Protein AF-0000000076856790 (afdb_homodimer)

InterPro domains:
  IPR006615 Peptidase C19, ubiquitin-specific peptidase, DUSP domain [PF06337] (41-127)
  IPR006615 Peptidase C19, ubiquitin-specific peptidase, DUSP domain [PS51283] (18-139)
  IPR006615 Peptidase C19, ubiquitin-specific peptidase, DUSP domain [SM00695] (37-137)
  IPR035927 DUSP-like superfamily [G3DSA:3.30.2230.10] (13-137)
  IPR035927 DUSP-like superfamily [SSF143791] (15-127)

Organism: Aegilops tauschii subsp. strangulata (NCBI:txid200361)

Foldseek 3Di:
DPPPPPPPPPPPPPPPQQQLQSLVVVQVVQQVVCVVDPDAFWKKFKAFLVQVVLSCQQSCNPVDDPDDDPPPPPRRDHGAAGECCVQFVCVPDDPDSDGDRDDPDDDPHGIHIGTPVSVVVSCVNHNHPDPDTDMDTDHD/DPPPPPVPPPPPPPPPQCQLQNLVVQQVVQQVVCVVDPDAFWKKFKAFLVQVVLSCQQSCNPVDDPDDDPPPPPRRDHGAAGECCVQQVCVPPDPDSDRDRDDPDDDPHGIHIGTPVSVVVSCVNHNHPDPDTDMDTDHD

Nearest PDB structures (foldseek):
  3pv1-assembly1_A  TM=7.907E-01  e=1.919E-08  Homo sapiens
  3lmn-assembly1_B  TM=7.757E-01  e=3.504E-08  Homo sapiens
  1w6v-assembly1_A  TM=7.545E-01  e=4.283E-08  Homo sapiens
  3jyu-assembly1_B  TM=6.362E-01  e=2.681E-08  Mus musculus
  5jjw-assembly1_B  TM=6.563E-01  e=6.399E-08  Homo sapiens

pLDDT: mean 77.68, std 22.44, range [30.62, 98.12]

Structure (mmCIF, N/CA/C/O backbone):
data_AF-0000000076856790-model_v1
#
loop_
_entity.id
_entity.type
_entity.pdbx_description
1 polymer 'DUSP domain-containing protein'
#
loop_
_atom_site.group_PDB
_atom_site.id
_atom_site.type_symbol
_atom_site.label_atom_id
_atom_site.label_alt_id
_atom_site.label_comp_id
_atom_site.label_asym_id
_atom_site.label_entity_id
_atom_site.label_seq_id
_atom_site.pdbx_PDB_ins_code
_atom_site.Cartn_x
_atom_site.Cartn_y
_atom_site.Cartn_z
_atom_site.occupancy
_atom_site.B_iso_or_equiv
_atom_site.auth_seq_id
_atom_site.auth_comp_id
_atom_site.auth_asym_id
_atom_site.auth_atom_id
_atom_site.pdbx_PDB_model_num
ATOM 1 N N . MET A 1 1 ? 7.953 -18.797 -62.562 1 30.94 1 MET A N 1
ATOM 2 C CA . MET A 1 1 ? 8.68 -19.078 -61.312 1 30.94 1 MET A CA 1
ATOM 3 C C . MET A 1 1 ? 8.117 -18.25 -60.156 1 30.94 1 MET A C 1
ATOM 5 O O . MET A 1 1 ? 8.398 -17.047 -60.062 1 30.94 1 MET A O 1
ATOM 9 N N . THR A 1 2 ? 6.953 -18.453 -59.781 1 37.06 2 THR A N 1
ATOM 10 C CA . THR A 1 2 ? 6.078 -17.75 -58.844 1 37.06 2 THR A CA 1
ATOM 11 C C . THR A 1 2 ? 6.688 -17.75 -57.438 1 37.06 2 THR A C 1
ATOM 13 O O . THR A 1 2 ? 7.109 -18.797 -56.938 1 37.06 2 THR A O 1
ATOM 16 N N . ILE A 1 3 ? 7.398 -16.672 -57.094 1 38.59 3 ILE A N 1
ATOM 17 C CA . ILE A 1 3 ? 8.094 -16.406 -55.844 1 38.59 3 ILE A CA 1
ATOM 18 C C . ILE A 1 3 ? 7.152 -16.656 -54.656 1 38.59 3 ILE A C 1
ATOM 20 O O . ILE A 1 3 ? 6.113 -15.992 -54.562 1 38.59 3 ILE A O 1
ATOM 24 N N . PRO A 1 4 ? 6.895 -17.828 -54.188 1 38.28 4 PRO A N 1
ATOM 25 C CA . PRO A 1 4 ? 5.973 -17.938 -53.062 1 38.28 4 PRO A CA 1
ATOM 26 C C . PRO A 1 4 ? 6.363 -17.047 -51.875 1 38.28 4 PRO A C 1
ATOM 28 O O . PRO A 1 4 ? 7.523 -17.047 -51.469 1 38.28 4 PRO A O 1
ATOM 31 N N . SER A 1 5 ? 6.18 -15.836 -51.969 1 37.91 5 SER A N 1
ATOM 32 C CA . SER A 1 5 ? 6.598 -14.992 -50.875 1 37.91 5 SER A CA 1
ATOM 33 C C . SER A 1 5 ? 6.156 -15.578 -49.531 1 37.91 5 SER A C 1
ATOM 35 O O . SER A 1 5 ? 4.961 -15.781 -49.312 1 37.91 5 SER A O 1
ATOM 37 N N . ALA A 1 6 ? 6.875 -16.531 -49 1 39.72 6 ALA A N 1
ATOM 38 C CA . ALA A 1 6 ? 6.789 -17.078 -47.656 1 39.72 6 ALA A CA 1
ATOM 39 C C . ALA A 1 6 ? 6.594 -15.984 -46.594 1 39.72 6 ALA A C 1
ATOM 41 O O . ALA A 1 6 ? 7.535 -15.25 -46.281 1 39.72 6 ALA A O 1
ATOM 42 N N . GLU A 1 7 ? 5.691 -15.078 -46.812 1 38.59 7 GLU A N 1
ATOM 43 C CA . GLU A 1 7 ? 5.336 -14.195 -45.719 1 38.59 7 GLU A CA 1
ATOM 44 C C . GLU A 1 7 ? 5.457 -14.922 -44.375 1 38.59 7 GLU A C 1
ATOM 46 O O . GLU A 1 7 ? 4.797 -15.938 -44.156 1 38.59 7 GLU A O 1
ATOM 51 N N . GLY A 1 8 ? 6.648 -15.156 -43.906 1 36.59 8 GLY A N 1
ATOM 52 C CA . GLY A 1 8 ? 7.078 -15.609 -42.594 1 36.59 8 GLY A CA 1
ATOM 53 C C . GLY A 1 8 ? 6.148 -15.172 -41.469 1 36.59 8 GLY A C 1
ATOM 54 O O . GLY A 1 8 ? 5.969 -13.969 -41.25 1 36.59 8 GLY A O 1
ATOM 55 N N . PHE A 1 9 ? 5.016 -15.75 -41.344 1 35.97 9 PHE A N 1
ATOM 56 C CA . PHE A 1 9 ? 4.152 -15.641 -40.188 1 35.97 9 PHE A CA 1
ATOM 57 C C . PHE A 1 9 ? 4.973 -15.352 -38.906 1 35.97 9 PHE A C 1
ATOM 59 O O . PHE A 1 9 ? 5.754 -16.203 -38.469 1 35.97 9 PHE A O 1
ATOM 66 N N . LEU A 1 10 ? 5.688 -14.25 -38.844 1 39.53 10 LEU A N 1
ATOM 67 C CA . LEU A 1 10 ? 6.215 -13.859 -37.531 1 39.53 10 LEU A CA 1
ATOM 68 C C . LEU A 1 10 ? 5.41 -14.5 -36.406 1 39.53 10 LEU A C 1
ATOM 70 O O . LEU A 1 10 ? 4.18 -14.406 -36.406 1 39.53 10 LEU A O 1
ATOM 74 N N . PRO A 1 11 ? 5.832 -15.57 -35.938 1 37.41 11 PRO A N 1
ATOM 75 C CA . PRO A 1 11 ? 5.109 -16.109 -34.781 1 37.41 11 PRO A CA 1
ATOM 76 C C . PRO A 1 11 ? 4.559 -15.016 -33.875 1 37.41 11 PRO A C 1
ATOM 78 O O . PRO A 1 11 ? 5.227 -14 -33.656 1 37.41 11 PRO A O 1
ATOM 81 N N . ALA A 1 12 ? 3.424 -14.508 -34.094 1 35.91 12 ALA A N 1
ATOM 82 C CA . ALA A 1 12 ? 2.812 -13.734 -33 1 35.91 12 ALA A CA 1
ATOM 83 C C . ALA A 1 12 ? 3.48 -14.047 -31.672 1 35.91 12 ALA A C 1
ATOM 85 O O . ALA A 1 12 ? 3.582 -15.203 -31.281 1 35.91 12 ALA A O 1
ATOM 86 N N . ALA A 1 13 ? 4.59 -13.586 -31.359 1 39.69 13 ALA A N 1
ATOM 87 C CA . ALA A 1 13 ? 5.137 -13.57 -30 1 39.69 13 ALA A CA 1
ATOM 88 C C . ALA A 1 13 ? 4.031 -13.734 -28.953 1 39.69 13 ALA A C 1
ATOM 90 O O . ALA A 1 13 ? 3.289 -12.789 -28.688 1 39.69 13 ALA A O 1
ATOM 91 N N . SER A 1 14 ? 3.061 -14.594 -29.078 1 39.78 14 SER A N 1
ATOM 92 C CA . SER A 1 14 ? 1.932 -15.078 -28.297 1 39.78 14 SER A CA 1
ATOM 93 C C . SER A 1 14 ? 2.121 -14.773 -26.812 1 39.78 14 SER A C 1
ATOM 95 O O . SER A 1 14 ? 3.193 -15.016 -26.25 1 39.78 14 SER A O 1
ATOM 97 N N . CYS A 1 15 ? 1.729 -13.633 -26.266 1 45.12 15 CYS A N 1
ATOM 98 C CA . CYS A 1 15 ? 1.52 -13.57 -24.828 1 45.12 15 CYS A CA 1
ATOM 99 C C . CYS A 1 15 ? 1.272 -14.961 -24.25 1 45.12 15 CYS A C 1
ATOM 101 O O . CYS A 1 15 ? 0.124 -15.352 -24.031 1 45.12 15 CYS A O 1
ATOM 103 N N . LEU A 1 16 ? 1.58 -16.125 -24.906 1 48.28 16 LEU A N 1
ATOM 104 C CA . LEU A 1 16 ? 1.407 -17.484 -24.438 1 48.28 16 LEU A CA 1
ATOM 105 C C . LEU A 1 16 ? 1.285 -17.531 -22.906 1 48.28 16 LEU A C 1
ATOM 107 O O . LEU A 1 16 ? 1.868 -16.688 -22.219 1 48.28 16 LEU A O 1
ATOM 111 N N . PRO A 1 17 ? 0.123 -18.047 -22.422 1 56.03 17 PRO A N 1
ATOM 112 C CA . PRO A 1 17 ? 0.012 -18.312 -20.984 1 56.03 17 PRO A CA 1
ATOM 113 C C . PRO A 1 17 ? 1.334 -18.766 -20.359 1 56.03 17 PRO A C 1
ATOM 115 O O . PRO A 1 17 ? 2.066 -19.547 -20.969 1 56.03 17 PRO A O 1
ATOM 118 N N . CYS A 1 18 ? 2.125 -17.828 -19.781 1 76.88 18 CYS A N 1
ATOM 119 C CA . CYS A 1 18 ? 3.264 -18.234 -18.984 1 76.88 18 CYS A CA 1
ATOM 120 C C . CYS A 1 18 ? 3.004 -19.594 -18.328 1 76.88 18 CYS A C 1
ATOM 122 O O . CYS A 1 18 ? 1.946 -19.812 -17.734 1 76.88 18 CYS A O 1
ATOM 124 N N . THR A 1 19 ? 3.74 -20.672 -18.938 1 88.31 19 THR A N 1
ATOM 125 C CA . THR A 1 19 ? 3.635 -21.969 -18.281 1 88.31 19 THR A CA 1
ATOM 126 C C . THR A 1 19 ? 3.879 -21.844 -16.781 1 88.31 19 THR A C 1
ATOM 128 O O . THR A 1 19 ? 4.367 -20.812 -16.312 1 88.31 19 THR A O 1
ATOM 131 N N . ALA A 1 20 ? 3.369 -22.766 -16.125 1 92.19 20 ALA A N 1
ATOM 132 C CA . ALA A 1 20 ? 3.584 -22.812 -14.688 1 92.19 20 ALA A CA 1
ATOM 133 C C . ALA A 1 20 ? 5.062 -22.641 -14.352 1 92.19 20 ALA A C 1
ATOM 135 O O . ALA A 1 20 ? 5.41 -21.922 -13.406 1 92.19 20 ALA A O 1
ATOM 136 N N . GLU A 1 21 ? 5.883 -23.312 -15.125 1 91.94 21 GLU A N 1
ATOM 137 C CA . GLU A 1 21 ? 7.32 -23.234 -14.898 1 91.94 21 GLU A CA 1
ATOM 138 C C . GLU A 1 21 ? 7.848 -21.828 -15.141 1 91.94 21 GLU A C 1
ATOM 140 O O . GLU A 1 21 ? 8.703 -21.344 -14.406 1 91.94 21 GLU A O 1
ATOM 145 N N . GLU A 1 22 ? 7.348 -21.219 -16.156 1 93.94 22 GLU A N 1
ATOM 146 C CA . GLU A 1 22 ? 7.754 -19.844 -16.484 1 93.94 22 GLU A CA 1
ATOM 147 C C . GLU A 1 22 ? 7.277 -18.875 -15.406 1 93.94 22 GLU A C 1
ATOM 149 O O . GLU A 1 22 ? 8 -17.938 -15.055 1 93.94 22 GLU A O 1
ATOM 154 N N . GLU A 1 23 ? 6.027 -19.016 -14.969 1 96.06 23 GLU A N 1
ATOM 155 C CA . GLU A 1 23 ? 5.52 -18.188 -13.883 1 96.06 23 GLU A CA 1
ATOM 156 C C . GLU A 1 23 ? 6.387 -18.312 -12.633 1 96.06 23 GLU A C 1
ATOM 158 O O . GLU A 1 23 ? 6.754 -17.312 -12.023 1 96.06 23 GLU A O 1
ATOM 163 N N . ARG A 1 24 ? 6.684 -19.516 -12.32 1 95.94 24 ARG A N 1
ATOM 164 C CA . ARG A 1 24 ? 7.512 -19.781 -11.148 1 95.94 24 ARG A CA 1
ATOM 165 C C . ARG A 1 24 ? 8.867 -19.094 -11.273 1 95.94 24 ARG A C 1
ATOM 167 O O . ARG A 1 24 ? 9.328 -18.438 -10.336 1 95.94 24 ARG A O 1
ATOM 174 N N . ALA A 1 25 ? 9.516 -19.266 -12.383 1 96.62 25 ALA A N 1
ATOM 175 C CA . ALA A 1 25 ? 10.836 -18.688 -12.602 1 96.62 25 ALA A CA 1
ATOM 176 C C . ALA A 1 25 ? 10.797 -17.172 -12.523 1 96.62 25 ALA A C 1
ATOM 178 O O . ALA A 1 25 ? 11.695 -16.547 -11.953 1 96.62 25 ALA A O 1
ATOM 179 N N . ALA A 1 26 ? 9.75 -16.562 -13.133 1 97.06 26 ALA A N 1
ATOM 180 C CA . ALA A 1 26 ? 9.609 -15.117 -13.117 1 97.06 26 ALA A CA 1
ATOM 181 C C . ALA A 1 26 ? 9.422 -14.594 -11.703 1 97.06 26 ALA A C 1
ATOM 183 O O . ALA A 1 26 ? 10.078 -13.625 -11.297 1 97.06 26 ALA A O 1
ATOM 184 N N . VAL A 1 27 ? 8.547 -15.234 -10.922 1 97.75 27 VAL A N 1
ATOM 185 C CA . VAL A 1 27 ? 8.266 -14.805 -9.555 1 97.75 27 VAL A CA 1
ATOM 186 C C . VAL A 1 27 ? 9.523 -14.945 -8.703 1 97.75 27 VAL A C 1
ATOM 188 O O . VAL A 1 27 ? 9.859 -14.047 -7.922 1 97.75 27 VAL A O 1
ATOM 191 N N . ASP A 1 28 ? 10.258 -16.031 -8.891 1 97.56 28 ASP A N 1
ATOM 192 C CA . ASP A 1 28 ? 11.484 -16.266 -8.141 1 97.56 28 ASP A CA 1
ATOM 193 C C . ASP A 1 28 ? 12.531 -15.195 -8.453 1 97.56 28 ASP A C 1
ATOM 195 O O . ASP A 1 28 ? 13.148 -14.641 -7.543 1 97.56 28 ASP A O 1
ATOM 199 N N . ALA A 1 29 ? 12.734 -14.945 -9.68 1 98.06 29 ALA A N 1
ATOM 200 C CA . ALA A 1 29 ? 13.734 -13.977 -10.117 1 98.06 29 ALA A CA 1
ATOM 201 C C . ALA A 1 29 ? 13.406 -12.578 -9.609 1 98.06 29 ALA A C 1
ATOM 203 O O . ALA A 1 29 ? 14.273 -11.883 -9.086 1 98.06 29 ALA A O 1
ATOM 204 N N . LEU A 1 30 ? 12.172 -12.203 -9.75 1 98.12 30 LEU A N 1
ATOM 205 C CA . LEU A 1 30 ? 11.75 -10.867 -9.336 1 98.12 30 LEU A CA 1
ATOM 206 C C . LEU A 1 30 ? 11.82 -10.719 -7.816 1 98.12 30 LEU A C 1
ATOM 208 O O . LEU A 1 30 ? 12.156 -9.648 -7.309 1 98.12 30 LEU A O 1
ATOM 212 N N . THR A 1 31 ? 11.484 -11.773 -7.109 1 98 31 THR A N 1
ATOM 213 C CA . THR A 1 31 ? 11.594 -11.75 -5.656 1 98 31 THR A CA 1
ATOM 214 C C . THR A 1 31 ? 13.047 -11.586 -5.223 1 98 31 THR A C 1
ATOM 216 O O . THR A 1 31 ? 13.352 -10.766 -4.352 1 98 31 THR A O 1
ATOM 219 N N . ARG A 1 32 ? 13.922 -12.297 -5.875 1 98.06 32 ARG A N 1
ATOM 220 C CA . ARG A 1 32 ? 15.344 -12.211 -5.559 1 98.06 32 ARG A CA 1
ATOM 221 C C . ARG A 1 32 ? 15.891 -10.82 -5.852 1 98.06 32 ARG A C 1
ATOM 223 O O . ARG A 1 32 ? 16.656 -10.273 -5.059 1 98.06 32 ARG A O 1
ATOM 230 N N . GLU A 1 33 ? 15.531 -10.312 -6.934 1 97.94 33 GLU A N 1
ATOM 231 C CA . GLU A 1 33 ? 15.992 -8.984 -7.316 1 97.94 33 GLU A CA 1
ATOM 232 C C . GLU A 1 33 ? 15.516 -7.93 -6.32 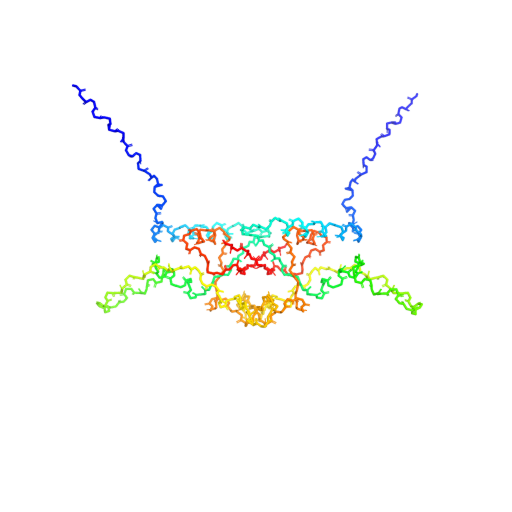1 97.94 33 GLU A C 1
ATOM 234 O O . GLU A 1 33 ? 16.281 -7.047 -5.926 1 97.94 33 GLU A O 1
ATOM 239 N N . ALA A 1 34 ? 14.266 -8 -5.984 1 96.75 34 ALA A N 1
ATOM 240 C CA . ALA A 1 34 ? 13.703 -7.043 -5.035 1 96.75 34 ALA A CA 1
ATOM 241 C C . ALA A 1 34 ? 14.391 -7.137 -3.682 1 96.75 34 ALA A C 1
ATOM 243 O O . ALA A 1 34 ? 14.68 -6.117 -3.049 1 96.75 34 ALA A O 1
ATOM 244 N N . ASP A 1 35 ? 14.688 -8.305 -3.227 1 95.62 35 ASP A N 1
ATOM 245 C CA . ASP A 1 35 ? 15.32 -8.516 -1.927 1 95.62 35 ASP A CA 1
ATOM 246 C C . ASP A 1 35 ? 16.781 -8.062 -1.939 1 95.62 35 ASP A C 1
ATOM 248 O O . ASP A 1 35 ? 17.312 -7.656 -0.906 1 95.62 35 ASP A O 1
ATOM 252 N N . ALA A 1 36 ? 17.328 -8.086 -3.084 1 96.62 36 ALA A N 1
ATOM 253 C CA . ALA A 1 36 ? 18.719 -7.703 -3.219 1 96.62 36 ALA A CA 1
ATOM 254 C C . ALA A 1 36 ? 18.875 -6.188 -3.324 1 96.62 36 ALA A C 1
ATOM 256 O O . ALA A 1 36 ? 19.953 -5.645 -3.094 1 96.62 36 ALA A O 1
ATOM 257 N N . ASN A 1 37 ? 17.828 -5.559 -3.682 1 95.69 37 ASN A N 1
ATOM 258 C CA . ASN A 1 37 ? 17.891 -4.121 -3.939 1 95.69 37 ASN A CA 1
ATOM 259 C C . ASN A 1 37 ? 16.828 -3.365 -3.143 1 95.69 37 ASN A C 1
ATOM 261 O O . ASN A 1 37 ? 16.078 -2.564 -3.705 1 95.69 37 ASN A O 1
ATOM 265 N N . VAL A 1 38 ? 16.844 -3.59 -1.89 1 92.81 38 VAL A N 1
ATOM 266 C CA . VAL A 1 38 ? 15.852 -2.939 -1.048 1 92.81 38 VAL A CA 1
ATOM 267 C C . VAL A 1 38 ? 16.141 -1.442 -0.968 1 92.81 38 VAL A C 1
ATOM 269 O O . VAL A 1 38 ? 17.281 -1.035 -0.742 1 92.81 38 VAL A O 1
ATOM 272 N N . LYS A 1 39 ? 15.109 -0.618 -1.229 1 92.06 39 LYS A N 1
ATOM 273 C CA . LYS A 1 39 ? 15.273 0.832 -1.17 1 92.06 39 LYS A CA 1
ATOM 274 C C . LYS A 1 39 ? 14.094 1.486 -0.448 1 92.06 39 LYS A C 1
ATOM 276 O O . LYS A 1 39 ? 13.055 0.857 -0.249 1 92.06 39 LYS A O 1
ATOM 281 N N . ASP A 1 40 ? 14.281 2.77 -0.147 1 90 40 ASP A N 1
ATOM 282 C CA . ASP A 1 40 ? 13.242 3.594 0.458 1 90 40 ASP A CA 1
ATOM 283 C C . ASP A 1 40 ? 12.039 3.729 -0.473 1 90 40 ASP A C 1
ATOM 285 O O . ASP A 1 40 ? 12.195 3.973 -1.671 1 90 40 ASP A O 1
ATOM 289 N N . GLY A 1 41 ? 10.852 3.42 0.095 1 91.81 41 GLY A N 1
ATOM 290 C CA . GLY A 1 41 ? 9.641 3.584 -0.698 1 91.81 41 GLY A CA 1
ATOM 291 C C . GLY A 1 41 ? 9.188 2.301 -1.366 1 91.81 41 GLY A C 1
ATOM 292 O O . GLY A 1 41 ? 8.109 2.254 -1.963 1 91.81 41 GLY A O 1
ATOM 293 N N . ASP A 1 42 ? 9.992 1.258 -1.192 1 95.44 42 ASP A N 1
ATOM 294 C CA . ASP A 1 42 ? 9.625 -0.013 -1.809 1 95.44 42 ASP A CA 1
ATOM 295 C C . ASP A 1 42 ? 8.258 -0.485 -1.316 1 95.44 42 ASP A C 1
ATOM 297 O O . ASP A 1 42 ? 7.926 -0.323 -0.14 1 95.44 42 ASP A O 1
ATOM 301 N N . LEU A 1 43 ? 7.566 -1.139 -2.238 1 95.94 43 LEU A N 1
ATOM 302 C CA . LEU A 1 43 ? 6.234 -1.639 -1.917 1 95.94 43 LEU A CA 1
ATOM 303 C C . LEU A 1 43 ? 6.23 -3.162 -1.834 1 95.94 43 LEU A C 1
ATOM 305 O O . LEU A 1 43 ? 6.93 -3.83 -2.598 1 95.94 43 LEU A O 1
ATOM 309 N N . ARG A 1 44 ? 5.508 -3.668 -0.89 1 96 44 ARG A N 1
ATOM 310 C CA . ARG A 1 44 ? 5.145 -5.078 -0.796 1 96 44 ARG A CA 1
ATOM 311 C C . ARG A 1 44 ? 3.631 -5.25 -0.732 1 96 44 ARG A C 1
ATOM 313 O O . ARG A 1 44 ? 2.957 -4.586 0.058 1 96 44 ARG A O 1
ATOM 320 N N . TYR A 1 45 ? 3.119 -6.082 -1.559 1 95.81 45 TYR A N 1
ATOM 321 C CA . TYR A 1 45 ? 1.677 -6.277 -1.645 1 95.81 45 TYR A CA 1
ATOM 322 C C . TYR A 1 45 ? 1.246 -7.508 -0.854 1 95.81 45 TYR A C 1
ATOM 324 O O . TYR A 1 45 ? 1.931 -8.531 -0.868 1 95.81 45 TYR A O 1
ATOM 332 N N . LEU A 1 46 ? 0.08 -7.367 -0.217 1 92.88 46 LEU A N 1
ATOM 333 C CA . LEU A 1 46 ? -0.517 -8.508 0.471 1 92.88 46 LEU A CA 1
ATOM 334 C C . LEU A 1 46 ? -1.33 -9.359 -0.495 1 92.88 46 LEU A C 1
ATOM 336 O O . LEU A 1 46 ? -2.139 -8.836 -1.264 1 92.88 46 LEU A O 1
ATOM 340 N N . ILE A 1 47 ? -1.093 -10.641 -0.423 1 95.94 47 ILE A N 1
ATOM 341 C CA . ILE A 1 47 ? -1.899 -11.625 -1.134 1 95.94 47 ILE A CA 1
ATOM 342 C C . ILE A 1 47 ? -2.486 -12.633 -0.14 1 95.94 47 ILE A C 1
ATOM 344 O O . ILE A 1 47 ? -1.796 -13.078 0.778 1 95.94 47 ILE A O 1
ATOM 348 N N . SER A 1 48 ? -3.744 -12.898 -0.321 1 94.94 48 SER A N 1
ATOM 349 C CA . SER A 1 48 ? -4.336 -13.922 0.538 1 94.94 48 SER A CA 1
ATOM 350 C C . SER A 1 48 ? -3.482 -15.188 0.559 1 94.94 48 SER A C 1
ATOM 352 O O . SER A 1 48 ? -3.037 -15.656 -0.49 1 94.94 48 SER A O 1
ATOM 354 N N . GLN A 1 49 ? -3.354 -15.727 1.704 1 94.69 49 GLN A N 1
ATOM 355 C CA . GLN A 1 49 ? -2.512 -16.906 1.841 1 94.69 49 GLN A CA 1
ATOM 356 C C . GLN A 1 49 ? -3.104 -18.094 1.082 1 94.69 49 GLN A C 1
ATOM 358 O O . GLN A 1 49 ? -2.367 -18.906 0.512 1 94.69 49 GLN A O 1
ATOM 363 N N . SER A 1 50 ? -4.332 -18.219 1.09 1 95.38 50 SER A N 1
ATOM 364 C CA . SER A 1 50 ? -4.992 -19.328 0.397 1 95.38 50 SER A CA 1
ATOM 365 C C . SER A 1 50 ? -4.703 -19.297 -1.1 1 95.38 50 SER A C 1
ATOM 367 O O . SER A 1 50 ? -4.352 -20.312 -1.693 1 95.38 50 SER A O 1
ATOM 369 N N . TRP A 1 51 ? -4.832 -18.141 -1.683 1 96.69 51 TRP A N 1
ATOM 370 C CA . TRP A 1 51 ? -4.543 -18 -3.107 1 96.69 51 TRP A CA 1
ATOM 371 C C . TRP A 1 51 ? -3.08 -18.328 -3.398 1 96.69 51 TRP A C 1
ATOM 373 O O . TRP A 1 51 ? -2.768 -19 -4.379 1 96.69 51 TRP A O 1
ATOM 383 N N . TRP A 1 52 ? -2.279 -17.797 -2.604 1 96.94 52 TRP A N 1
ATOM 384 C CA . TRP A 1 52 ? -0.841 -17.984 -2.779 1 96.94 52 TRP A CA 1
ATOM 385 C C . TRP A 1 52 ? -0.471 -19.469 -2.727 1 96.94 52 TRP A C 1
ATOM 387 O O . TRP A 1 52 ? 0.281 -19.953 -3.574 1 96.94 52 TRP A O 1
ATOM 397 N N . THR A 1 53 ? -1.008 -20.141 -1.773 1 96 53 THR A N 1
ATOM 398 C CA . THR A 1 53 ? -0.745 -21.562 -1.61 1 96 53 THR A CA 1
ATOM 399 C C . THR A 1 53 ? -1.228 -22.344 -2.828 1 96 53 THR A C 1
ATOM 401 O O . THR A 1 53 ? -0.542 -23.266 -3.299 1 96 53 THR A O 1
ATOM 404 N N . ASN A 1 54 ? -2.344 -22.016 -3.291 1 95.56 54 ASN A N 1
ATOM 405 C CA . ASN A 1 54 ? -2.857 -22.641 -4.504 1 95.56 54 ASN A CA 1
ATOM 406 C C . ASN A 1 54 ? -1.93 -22.406 -5.695 1 95.56 54 ASN A C 1
ATOM 408 O O . ASN A 1 54 ? -1.672 -23.312 -6.477 1 95.56 54 ASN A O 1
ATOM 412 N N . TRP A 1 55 ? -1.466 -21.219 -5.844 1 96.25 55 TRP A N 1
ATOM 413 C CA . TRP A 1 55 ? -0.545 -20.891 -6.93 1 96.25 55 TRP A CA 1
ATOM 414 C C . TRP A 1 55 ? 0.754 -21.688 -6.797 1 96.25 55 TRP A C 1
ATOM 416 O O . TRP A 1 55 ? 1.269 -22.219 -7.781 1 96.25 55 TRP A O 1
ATOM 426 N N . GLN A 1 56 ? 1.269 -21.734 -5.57 1 95.94 56 GLN A N 1
ATOM 427 C CA . GLN A 1 56 ? 2.492 -22.484 -5.316 1 95.94 56 GLN A CA 1
ATOM 428 C C . GLN A 1 56 ? 2.328 -23.938 -5.719 1 95.94 56 GLN A C 1
ATOM 430 O O . GLN A 1 56 ? 3.248 -24.547 -6.277 1 95.94 56 GLN A O 1
ATOM 435 N N . SER A 1 57 ? 1.162 -24.516 -5.391 1 93.94 57 SER A N 1
ATOM 436 C CA . SER A 1 57 ? 0.878 -25.891 -5.793 1 93.94 57 SER A CA 1
ATOM 437 C C . SER A 1 57 ? 0.836 -26.016 -7.312 1 93.94 57 SER A C 1
ATOM 439 O O . SER A 1 57 ? 1.4 -26.953 -7.875 1 93.94 57 SER A O 1
ATOM 441 N N . TYR A 1 58 ? 0.182 -25.094 -7.902 1 94.06 58 TYR A N 1
ATOM 442 C CA . TYR A 1 58 ? 0.038 -25.094 -9.352 1 94.06 58 TYR A CA 1
ATOM 443 C C . TYR A 1 58 ? 1.4 -25.062 -10.039 1 94.06 58 TYR A C 1
ATOM 445 O O . TYR A 1 58 ? 1.642 -25.797 -10.992 1 94.06 58 TYR A O 1
ATOM 453 N N . VAL A 1 59 ? 2.305 -24.266 -9.5 1 94.38 59 VAL A N 1
ATOM 454 C CA . VAL A 1 59 ? 3.584 -24.094 -10.172 1 94.38 59 VAL A CA 1
ATOM 455 C C . VAL A 1 59 ? 4.59 -25.109 -9.648 1 94.38 59 VAL A C 1
ATOM 457 O O . VAL A 1 59 ? 5.781 -25.047 -9.969 1 94.38 59 VAL A O 1
ATOM 460 N N . GLY A 1 60 ? 4.258 -25.938 -8.68 1 90.12 60 GLY A N 1
ATOM 461 C CA . GLY A 1 60 ? 5.055 -27.094 -8.297 1 90.12 60 GLY A CA 1
ATOM 462 C C . GLY A 1 60 ? 5.969 -26.828 -7.117 1 90.12 60 GLY A C 1
ATOM 463 O O . GLY A 1 60 ? 6.977 -27.5 -6.938 1 90.12 60 GLY A O 1
ATOM 464 N N . LEU A 1 61 ? 5.75 -25.797 -6.402 1 90.31 61 LEU A N 1
ATOM 465 C CA . LEU A 1 61 ? 6.598 -25.453 -5.266 1 90.31 61 LEU A CA 1
ATOM 466 C C . LEU A 1 61 ? 6.195 -26.25 -4.031 1 90.31 61 LEU A C 1
ATOM 468 O O . LEU A 1 61 ? 6.988 -26.406 -3.098 1 90.31 61 LEU A O 1
ATOM 472 N N . LEU A 1 62 ? 5.055 -26.516 -3.902 1 81.5 62 LEU A N 1
ATOM 473 C CA . LEU A 1 62 ? 4.602 -27.297 -2.76 1 81.5 62 LEU A CA 1
ATOM 474 C C . LEU A 1 62 ? 4.434 -28.766 -3.139 1 81.5 62 LEU A C 1
ATOM 476 O O . LEU A 1 62 ? 3.916 -29.562 -2.35 1 81.5 62 LEU A O 1
ATOM 480 N N . SER A 1 63 ? 5.363 -29.234 -4.043 1 64.81 63 SER A N 1
ATOM 481 C CA . SER A 1 63 ? 5.195 -30.641 -4.422 1 64.81 63 SER A CA 1
ATOM 482 C C . SER A 1 63 ? 5.223 -31.547 -3.195 1 64.81 63 SER A C 1
ATOM 484 O O . SER A 1 63 ? 6.086 -31.406 -2.326 1 64.81 63 SER A O 1
ATOM 486 N N . TYR A 1 64 ? 4.16 -31.891 -2.613 1 53.75 64 TYR A N 1
ATOM 487 C CA . TYR A 1 64 ? 4.055 -32.938 -1.607 1 53.75 64 TYR A CA 1
ATOM 488 C C . TYR A 1 64 ? 5.102 -34.031 -1.835 1 53.75 64 TYR A C 1
ATOM 490 O O . TYR A 1 64 ? 5.512 -34.281 -2.973 1 53.75 64 TYR A O 1
ATOM 498 N N . GLY A 1 65 ? 6.055 -34.125 -1.037 1 47.19 65 GLY A N 1
ATOM 499 C CA . GLY A 1 65 ? 7.004 -35.219 -1.058 1 47.19 65 GLY A CA 1
ATOM 500 C C . GLY A 1 65 ? 6.547 -36.375 -1.915 1 47.19 65 GLY A C 1
ATOM 501 O O . GLY A 1 65 ? 5.348 -36.562 -2.148 1 47.19 65 GLY A O 1
ATOM 502 N N . GLU A 1 66 ? 7.488 -36.844 -2.857 1 44.66 66 GLU A N 1
ATOM 503 C CA . GLU A 1 66 ? 7.504 -38.156 -3.498 1 44.66 66 GLU A CA 1
ATOM 504 C C . GLU A 1 66 ? 6.895 -39.219 -2.588 1 44.66 66 GLU A C 1
ATOM 506 O O . GLU A 1 66 ? 7.105 -40.406 -2.797 1 44.66 66 GLU A O 1
ATOM 511 N N . ASN A 1 67 ? 6.809 -39.031 -1.246 1 44.41 67 ASN A N 1
ATOM 512 C CA . ASN A 1 67 ? 6.547 -40.344 -0.684 1 44.41 67 ASN A CA 1
ATOM 513 C C . ASN A 1 67 ? 5.516 -41.094 -1.509 1 44.41 67 ASN A C 1
ATOM 515 O O . ASN A 1 67 ? 4.82 -40.531 -2.338 1 44.41 67 ASN A O 1
ATOM 519 N N . ASP A 1 68 ? 4.84 -42.281 -0.854 1 41.31 68 ASP A N 1
ATOM 520 C CA . ASP A 1 68 ? 4.469 -43.625 -1.253 1 41.31 68 ASP A CA 1
ATOM 521 C C . ASP A 1 68 ? 3.381 -43.625 -2.324 1 41.31 68 ASP A C 1
ATOM 523 O O . ASP A 1 68 ? 3.455 -44.344 -3.307 1 41.31 68 ASP A O 1
ATOM 527 N N . THR A 1 69 ? 1.882 -43.531 -1.873 1 46.06 69 THR A N 1
ATOM 528 C CA . THR A 1 69 ? 0.84 -44.281 -2.559 1 46.06 69 THR A CA 1
ATOM 529 C C . THR A 1 69 ? 0.516 -43.656 -3.91 1 46.06 69 THR A C 1
ATOM 531 O O . THR A 1 69 ? 0.723 -42.438 -4.109 1 46.06 69 THR A O 1
ATOM 534 N N . ASP A 1 70 ? 0.282 -44.406 -5.078 1 46.34 70 ASP A N 1
ATOM 535 C CA . ASP A 1 70 ? -0.176 -44.438 -6.465 1 46.34 70 ASP A CA 1
ATOM 536 C C . ASP A 1 70 ? -1.188 -43.344 -6.73 1 46.34 70 ASP A C 1
ATOM 538 O O . ASP A 1 70 ? -1.94 -43.406 -7.707 1 46.34 70 ASP A O 1
ATOM 542 N N . ILE A 1 71 ? -1.667 -42.656 -5.672 1 47.91 71 ILE A N 1
ATOM 543 C CA . ILE A 1 71 ? -2.781 -41.812 -6.102 1 47.91 71 ILE A CA 1
ATOM 544 C C . ILE A 1 71 ? -2.254 -40.625 -6.918 1 47.91 71 ILE A C 1
ATOM 546 O O . ILE A 1 71 ? -1.416 -39.875 -6.438 1 47.91 71 ILE A O 1
ATOM 550 N N . PRO A 1 72 ? -2.322 -40.656 -8.164 1 49.69 72 PRO A N 1
ATOM 551 C CA . PRO A 1 72 ? -2.031 -39.531 -9.086 1 49.69 72 PRO A CA 1
ATOM 552 C C . PRO A 1 72 ? -2.367 -38.188 -8.492 1 49.69 72 PRO A C 1
ATOM 554 O O . PRO A 1 72 ? -3.482 -37.969 -8.008 1 49.69 72 PRO A O 1
ATOM 557 N N . LEU A 1 73 ? -1.541 -37.594 -7.734 1 50 73 LEU A N 1
ATOM 558 C CA . LEU A 1 73 ? -1.776 -36.219 -7.309 1 50 73 LEU A CA 1
ATOM 559 C C . LEU A 1 73 ? -2.416 -35.406 -8.43 1 50 73 LEU A C 1
ATOM 561 O O . LEU A 1 73 ? -1.945 -35.438 -9.57 1 50 73 LEU A O 1
ATOM 565 N N . GLN A 1 74 ? -3.6 -35.375 -8.586 1 55.19 74 GLN A N 1
ATOM 566 C CA . GLN A 1 74 ? -4.227 -34.469 -9.562 1 55.19 74 GLN A CA 1
ATOM 567 C C . GLN A 1 74 ? -3.447 -33.156 -9.695 1 55.19 74 GLN A C 1
ATOM 569 O O . GLN A 1 74 ? -3.041 -32.562 -8.695 1 55.19 74 GLN A O 1
ATOM 574 N N . PRO A 1 75 ? -2.74 -33 -10.836 1 60.06 75 PRO A N 1
ATOM 575 C CA . PRO A 1 75 ? -2.049 -31.719 -11.094 1 60.06 75 PRO A CA 1
ATOM 576 C C . PRO A 1 75 ? -2.807 -30.516 -10.547 1 60.06 75 PRO A C 1
ATOM 578 O O . PRO A 1 75 ? -4.035 -30.469 -10.633 1 60.06 75 PRO A O 1
ATOM 581 N N . ALA A 1 76 ? -2.201 -29.859 -9.57 1 76.31 76 ALA A N 1
ATOM 582 C CA . ALA A 1 76 ? -2.848 -28.672 -9.023 1 76.31 76 ALA A CA 1
ATOM 583 C C . ALA A 1 76 ? -3.365 -27.766 -10.141 1 76.31 76 ALA A C 1
ATOM 585 O O . ALA A 1 76 ? -2.717 -27.609 -11.18 1 76.31 76 ALA A O 1
ATOM 586 N N . SER A 1 77 ? -4.578 -27.469 -10.219 1 88.5 77 SER A N 1
ATOM 587 C CA . SER A 1 77 ? -5.234 -26.609 -11.203 1 88.5 77 SER A CA 1
ATOM 588 C C . SER A 1 77 ? -4.754 -25.172 -11.094 1 88.5 77 SER A C 1
ATOM 590 O O . SER A 1 77 ? -4.355 -24.734 -10.008 1 88.5 77 SER A O 1
ATOM 592 N N . ARG A 1 78 ? -4.68 -24.516 -12.219 1 93.31 78 ARG A N 1
ATOM 593 C CA . ARG A 1 78 ? -4.336 -23.094 -12.266 1 93.31 78 ARG A CA 1
ATOM 594 C C . ARG A 1 78 ? -5.309 -22.266 -11.43 1 93.31 78 ARG A C 1
ATOM 596 O O . ARG A 1 78 ? -6.527 -22.438 -11.547 1 93.31 78 ARG A O 1
ATOM 603 N N . PRO A 1 79 ? -4.758 -21.391 -10.602 1 94.88 79 PRO A N 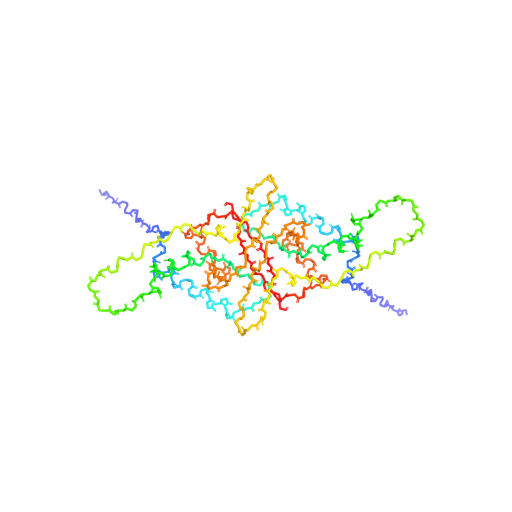1
ATOM 604 C CA . PRO A 1 79 ? -5.645 -20.562 -9.773 1 94.88 79 PRO A CA 1
ATOM 605 C C . PRO A 1 79 ? -6.48 -19.578 -10.586 1 94.88 79 PRO A C 1
ATOM 607 O O . PRO A 1 79 ? -6.148 -19.297 -11.734 1 94.88 79 PRO A O 1
ATOM 610 N N . GLY A 1 80 ? -7.648 -19.125 -9.984 1 96.31 80 GLY A N 1
ATOM 611 C CA . GLY A 1 80 ? -8.414 -18.031 -10.547 1 96.31 80 GLY A CA 1
ATOM 612 C C . GLY A 1 80 ? -7.836 -16.656 -10.219 1 96.31 80 GLY A C 1
ATOM 613 O O . GLY A 1 80 ? -6.625 -16.531 -10.031 1 96.31 80 GLY A O 1
ATOM 614 N N . GLU A 1 81 ? -8.672 -15.648 -10.203 1 96.75 81 GLU A N 1
ATOM 615 C CA . GLU A 1 81 ? -8.25 -14.297 -9.867 1 96.75 81 GLU A CA 1
ATOM 616 C C . GLU A 1 81 ? -7.719 -14.227 -8.438 1 96.75 81 GLU A C 1
ATOM 618 O O . GLU A 1 81 ? -8.172 -14.969 -7.566 1 96.75 81 GLU A O 1
ATOM 623 N N . ILE A 1 82 ? -6.816 -13.391 -8.258 1 96.69 82 ILE A N 1
ATOM 624 C CA . ILE A 1 82 ? -6.359 -13.156 -6.891 1 96.69 82 ILE A CA 1
ATOM 625 C C . ILE A 1 82 ? -7.531 -12.719 -6.016 1 96.69 82 ILE A C 1
ATOM 627 O O . ILE A 1 82 ? -8.188 -11.711 -6.301 1 96.69 82 ILE A O 1
ATOM 631 N N . ASP A 1 83 ? -7.766 -13.453 -4.926 1 93.62 83 ASP A N 1
ATOM 632 C CA . ASP A 1 83 ? -8.922 -13.195 -4.07 1 93.62 83 ASP A CA 1
ATOM 633 C C . ASP A 1 83 ? -8.484 -12.664 -2.705 1 93.62 83 ASP A C 1
ATOM 635 O O . ASP A 1 83 ? -8.32 -13.438 -1.759 1 93.62 83 ASP A O 1
ATOM 639 N N . ASN A 1 84 ? -8.391 -11.344 -2.623 1 91.12 84 ASN A N 1
ATOM 640 C CA . ASN A 1 84 ? -7.98 -10.695 -1.386 1 91.12 84 ASN A CA 1
ATOM 641 C C . ASN A 1 84 ? -9.18 -10.203 -0.579 1 91.12 84 ASN A C 1
ATOM 643 O O . ASN A 1 84 ? -9.039 -9.344 0.292 1 91.12 84 ASN A O 1
ATOM 647 N N . ARG A 1 85 ? -10.328 -10.656 -0.738 1 85.5 85 ARG A N 1
ATOM 648 C CA . ARG A 1 85 ? -11.547 -10.148 -0.109 1 85.5 85 ARG A CA 1
ATOM 649 C C . ARG A 1 85 ? -11.469 -10.273 1.409 1 85.5 85 ARG A C 1
ATOM 651 O O . ARG A 1 85 ? -11.953 -9.398 2.135 1 85.5 85 ARG A O 1
ATOM 658 N N . LYS A 1 86 ? -10.828 -11.281 1.879 1 82.81 86 LYS A N 1
ATOM 659 C CA . LYS A 1 86 ? -10.75 -11.508 3.318 1 82.81 86 LYS A CA 1
ATOM 660 C C . LYS A 1 86 ? -9.797 -10.516 3.982 1 82.81 86 LYS A C 1
ATOM 662 O O . LYS A 1 86 ? -9.812 -10.359 5.203 1 82.81 86 LYS A O 1
ATOM 667 N N . LEU A 1 87 ? -8.992 -9.93 3.178 1 85.06 87 LEU A N 1
ATOM 668 C CA . LEU A 1 87 ? -7.988 -9.016 3.715 1 85.06 87 LEU A CA 1
ATOM 669 C C . LEU A 1 87 ? -8.523 -7.59 3.758 1 85.06 87 LEU A C 1
ATOM 671 O O . LEU A 1 87 ? -8.07 -6.77 4.559 1 85.06 87 LEU A O 1
ATOM 675 N N . VAL A 1 88 ? -9.391 -7.246 2.822 1 77.81 88 VAL A N 1
ATOM 676 C CA . VAL A 1 88 ? -9.844 -5.867 2.676 1 77.81 88 VAL A CA 1
ATOM 677 C C . VAL A 1 88 ? -11.266 -5.727 3.217 1 77.81 88 VAL A C 1
ATOM 679 O O . VAL A 1 88 ? -11.688 -4.629 3.588 1 77.81 88 VAL A O 1
ATOM 682 N N . LEU A 1 89 ? -11.773 -6.305 4.285 1 61.53 89 LEU A N 1
ATOM 683 C CA . LEU A 1 89 ? -13.164 -6.309 4.719 1 61.53 89 LEU A CA 1
ATOM 684 C C . LEU A 1 89 ? -13.906 -5.094 4.18 1 61.53 89 LEU A C 1
ATOM 686 O O . LEU A 1 89 ? -13.602 -3.957 4.547 1 61.53 89 LEU A O 1
ATOM 690 N N . GLU A 1 90 ? -14.094 -5.016 2.939 1 52.59 90 GLU A N 1
ATOM 691 C CA . GLU A 1 90 ? -15.008 -3.998 2.439 1 52.59 90 GLU A CA 1
ATOM 692 C C . GLU A 1 90 ? -16.359 -4.07 3.158 1 52.59 90 GLU A C 1
ATOM 694 O O . GLU A 1 90 ? -17.047 -5.094 3.107 1 52.59 90 GLU A O 1
ATOM 699 N N . GLU A 1 91 ? -16.359 -3.971 4.469 1 46.88 91 GLU A N 1
ATOM 700 C CA . GLU A 1 91 ? -17.734 -4.02 4.961 1 46.88 91 GLU A CA 1
ATOM 701 C C . GLU A 1 91 ? -18.656 -3.121 4.133 1 46.88 91 GLU A C 1
ATOM 703 O O . GLU A 1 91 ? -18.406 -1.92 4.008 1 46.88 91 GLU A O 1
ATOM 708 N N . THR A 1 92 ? -18.953 -3.51 2.984 1 43.88 92 THR A N 1
ATOM 709 C CA . THR A 1 92 ? -20.109 -2.92 2.338 1 43.88 92 THR A CA 1
ATOM 710 C C . THR A 1 92 ? -21.234 -2.709 3.346 1 43.88 92 THR A C 1
ATOM 712 O O . THR A 1 92 ? -22.391 -2.523 2.961 1 43.88 92 THR A O 1
ATOM 715 N N . SER A 1 93 ? -21.016 -3.096 4.586 1 42.16 93 SER A N 1
ATOM 716 C CA . SER A 1 93 ? -22.359 -2.992 5.125 1 42.16 93 SER A CA 1
ATOM 717 C C . SER A 1 93 ? -23.031 -1.686 4.703 1 42.16 93 SER A C 1
ATOM 719 O O . SER A 1 93 ? -24.109 -1.696 4.117 1 42.16 93 SER A O 1
ATOM 721 N N . SER A 1 94 ? -23.516 -0.861 5.844 1 39.28 94 SER A N 1
ATOM 722 C CA . SER A 1 94 ? -24.484 0.22 5.883 1 39.28 94 SER A CA 1
ATOM 723 C C . SER A 1 94 ? -23.938 1.493 5.254 1 39.28 94 SER A C 1
ATOM 725 O O . SER A 1 94 ? -22.969 2.074 5.762 1 39.28 94 SER A O 1
ATOM 727 N N . GLY A 1 95 ? -23.953 1.941 4.023 1 45.5 95 GLY A N 1
ATOM 728 C CA . GLY A 1 95 ? -23.875 3.143 3.207 1 45.5 95 GLY A CA 1
ATOM 729 C C . GLY A 1 95 ? -22.469 3.723 3.146 1 45.5 95 GLY A C 1
ATOM 730 O O . GLY A 1 95 ? -22.219 4.668 2.4 1 45.5 95 GLY A O 1
ATOM 731 N N . SER A 1 96 ? -21.656 3.725 4.23 1 47.38 96 SER A N 1
ATOM 732 C CA . SER A 1 96 ? -20.406 4.48 4.195 1 47.38 96 SER A CA 1
ATOM 733 C C . SER A 1 96 ? -19.25 3.623 3.689 1 47.38 96 SER A C 1
ATOM 735 O O . SER A 1 96 ? -19.141 2.451 4.055 1 47.38 96 SER A O 1
ATOM 737 N N . GLU A 1 97 ? -18.688 3.654 2.443 1 49.31 97 GLU A N 1
ATOM 738 C CA . GLU A 1 97 ? -17.531 3.139 1.717 1 49.31 97 GLU A CA 1
ATOM 739 C C . GLU A 1 97 ? -16.312 3.049 2.619 1 49.31 97 GLU A C 1
ATOM 741 O O . GLU A 1 97 ? -15.172 3.08 2.139 1 49.31 97 GLU A O 1
ATOM 746 N N . ASP A 1 98 ? -16.516 3.055 3.891 1 54.5 98 ASP A N 1
ATOM 747 C CA . ASP A 1 98 ? -15.359 3.09 4.781 1 54.5 98 ASP A CA 1
ATOM 748 C C . ASP A 1 98 ? -14.68 1.724 4.848 1 54.5 98 ASP A C 1
ATOM 750 O O . ASP A 1 98 ? -15.344 0.697 4.98 1 54.5 98 ASP A O 1
ATOM 754 N N . THR A 1 99 ? -13.531 1.634 4.172 1 57.88 99 THR A N 1
ATOM 755 C CA . THR A 1 99 ? -12.727 0.423 4.227 1 57.88 99 THR A CA 1
ATOM 756 C C . THR A 1 99 ? -12.336 0.095 5.668 1 57.88 99 THR A C 1
ATOM 758 O O . THR A 1 99 ? -11.883 0.969 6.406 1 57.88 99 THR A O 1
ATOM 761 N N . GLU A 1 100 ? -13.047 -0.868 6.219 1 59.41 100 GLU A N 1
ATOM 762 C CA . GLU A 1 100 ? -12.641 -1.39 7.52 1 59.41 100 GLU A CA 1
ATOM 763 C C . GLU A 1 100 ? -11.555 -2.447 7.375 1 59.41 100 GLU A C 1
ATOM 765 O O . GLU A 1 100 ? -11.633 -3.311 6.5 1 59.41 100 GLU A O 1
ATOM 770 N N . LEU A 1 101 ? -10.289 -2.07 7.762 1 59.88 101 LEU A N 1
ATOM 771 C CA . LEU A 1 101 ? -9.25 -3.088 7.852 1 59.88 101 LEU A CA 1
ATOM 772 C C . LEU A 1 101 ? -9.422 -3.936 9.109 1 59.88 101 LEU A C 1
ATOM 774 O O . LEU A 1 101 ? -9.469 -3.404 10.219 1 59.88 101 LEU A O 1
ATOM 778 N N . GLN A 1 102 ? -10.352 -4.867 9.016 1 57.66 102 GLN A N 1
ATOM 779 C CA . GLN A 1 102 ? -10.82 -5.668 10.148 1 57.66 102 GLN A CA 1
ATOM 780 C C . GLN A 1 102 ? -9.641 -6.191 10.969 1 57.66 102 GLN A C 1
ATOM 782 O O . GLN A 1 102 ? -8.484 -5.977 10.609 1 57.66 102 GLN A O 1
ATOM 787 N N . ARG A 1 103 ? -9.547 -7.602 11.203 1 59.66 103 ARG A N 1
ATOM 788 C CA . ARG A 1 103 ? -9.039 -8.539 12.195 1 59.66 103 ARG A CA 1
ATOM 789 C C . ARG A 1 103 ? -7.516 -8.578 12.18 1 59.66 103 ARG A C 1
ATOM 791 O O . ARG A 1 103 ? -6.883 -8.008 11.289 1 59.66 103 ARG A O 1
ATOM 798 N N . THR A 1 104 ? -6.883 -9.094 13.156 1 69 104 THR A N 1
ATOM 799 C CA . THR A 1 104 ? -5.465 -9.414 13.289 1 69 104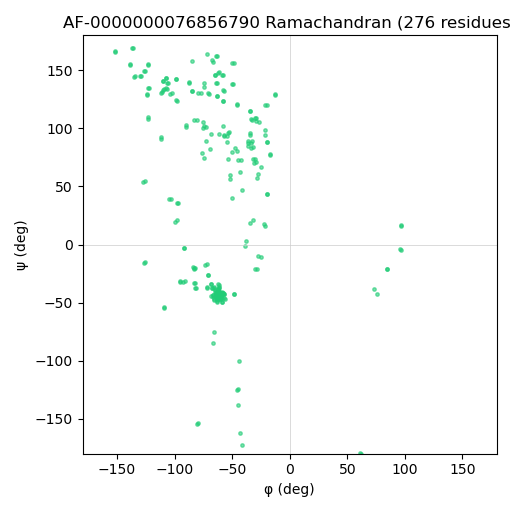 THR A CA 1
ATOM 800 C C . THR A 1 104 ? -5.004 -10.305 12.141 1 69 104 THR A C 1
ATOM 802 O O . THR A 1 104 ? -5.406 -11.469 12.047 1 69 104 THR A O 1
ATOM 805 N N . LEU A 1 105 ? -4.586 -9.547 11.062 1 78.94 105 LEU A N 1
ATOM 806 C CA . LEU A 1 105 ? -4.02 -10.328 9.961 1 78.94 105 LEU A CA 1
ATOM 807 C C . LEU A 1 105 ? -2.596 -10.766 10.289 1 78.94 105 LEU A C 1
ATOM 809 O O . LEU A 1 105 ? -1.786 -9.961 10.758 1 78.94 105 LEU A O 1
ATOM 813 N N . ARG A 1 106 ? -2.381 -12.062 10.094 1 82.19 106 ARG A N 1
ATOM 814 C CA . ARG A 1 106 ? -1.057 -12.609 10.367 1 82.19 106 ARG A CA 1
ATOM 815 C C . ARG A 1 106 ? -0.363 -13.039 9.078 1 82.19 106 ARG A C 1
ATOM 817 O O . ARG A 1 106 ? -0.932 -13.789 8.281 1 82.19 106 ARG A O 1
ATOM 824 N N . GLU A 1 107 ? 0.842 -12.594 8.945 1 86.19 107 GLU A N 1
ATOM 825 C CA . GLU A 1 107 ? 1.65 -13.016 7.805 1 86.19 107 GLU A CA 1
ATOM 826 C C . GLU A 1 107 ? 1.901 -14.516 7.828 1 86.19 107 GLU A C 1
ATOM 828 O O . GLU A 1 107 ? 2.195 -15.086 8.883 1 86.19 107 GLU A O 1
ATOM 833 N N . GLY A 1 108 ? 1.824 -15.172 6.668 1 88.81 108 GLY A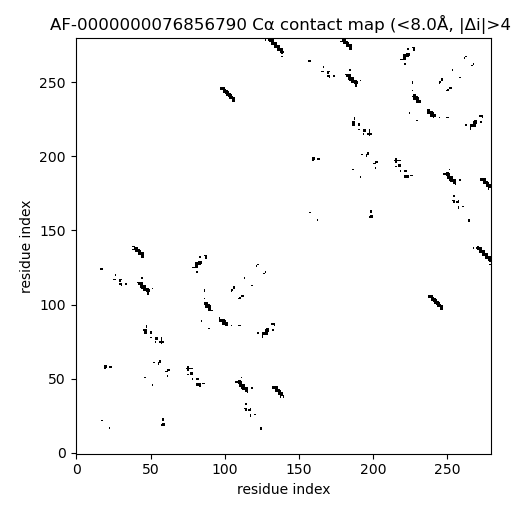 N 1
ATOM 834 C CA . GLY A 1 108 ? 2.02 -16.609 6.582 1 88.81 108 GLY A CA 1
ATOM 835 C C . GLY A 1 108 ? 0.759 -17.406 6.875 1 88.81 108 GLY A C 1
ATOM 836 O O . GLY A 1 108 ? 0.667 -18.578 6.531 1 88.81 108 GLY A O 1
ATOM 837 N N . GLU A 1 109 ? -0.128 -16.781 7.535 1 88.5 109 GLU A N 1
ATOM 838 C CA . GLU A 1 109 ? -1.398 -17.422 7.848 1 88.5 109 GLU A CA 1
ATOM 839 C C . GLU A 1 109 ? -2.541 -16.812 7.039 1 88.5 109 GLU A C 1
ATOM 841 O O . GLU A 1 109 ? -3.238 -17.531 6.309 1 88.5 109 GLU A O 1
ATOM 846 N N . ASP A 1 110 ? -2.67 -15.523 7.137 1 88.81 110 ASP A N 1
ATOM 847 C CA . ASP A 1 110 ? -3.758 -14.836 6.449 1 88.81 110 ASP A CA 1
ATOM 848 C C . ASP A 1 110 ? -3.295 -14.289 5.098 1 88.81 110 ASP A C 1
ATOM 850 O O . ASP A 1 110 ? -4.078 -14.234 4.145 1 88.81 110 ASP A O 1
ATOM 854 N N . TYR A 1 111 ? -2.059 -13.945 5.086 1 91.75 111 TYR A N 1
ATOM 855 C CA . TYR A 1 111 ? -1.568 -13.336 3.854 1 91.75 111 TYR A CA 1
ATOM 856 C C . TYR A 1 111 ? -0.077 -13.594 3.674 1 91.75 111 TYR A C 1
ATOM 858 O O . TYR A 1 111 ? 0.597 -14.047 4.602 1 91.75 111 TYR A O 1
ATOM 866 N N . THR A 1 112 ? 0.449 -13.344 2.441 1 94.56 112 THR A N 1
ATOM 867 C CA . THR A 1 112 ? 1.865 -13.273 2.098 1 94.56 112 THR A CA 1
ATOM 868 C C . THR A 1 112 ? 2.207 -11.93 1.467 1 94.56 112 THR A C 1
ATOM 870 O O . THR A 1 112 ? 1.331 -11.25 0.928 1 94.56 112 THR A O 1
ATOM 873 N N . LEU A 1 113 ? 3.494 -11.562 1.624 1 94.56 113 LEU A N 1
ATOM 874 C CA . LEU A 1 113 ? 3.982 -10.328 1.026 1 94.56 113 LEU A CA 1
ATOM 875 C C . LEU A 1 113 ? 4.785 -10.609 -0.238 1 94.56 113 LEU A C 1
ATOM 877 O O . LEU A 1 113 ? 5.688 -11.453 -0.228 1 94.56 113 LEU A O 1
ATOM 881 N N . VAL A 1 114 ? 4.434 -9.898 -1.285 1 97.69 114 VAL A N 1
ATOM 882 C CA . VAL A 1 114 ? 5.211 -10.039 -2.514 1 97.69 114 VAL A CA 1
ATOM 883 C C . VAL A 1 114 ? 5.672 -8.672 -2.996 1 97.69 114 VAL A C 1
ATOM 885 O O . VAL A 1 114 ? 4.988 -7.668 -2.781 1 97.69 114 VAL A O 1
ATOM 888 N N . PRO A 1 115 ? 6.832 -8.648 -3.652 1 97.94 115 PRO A N 1
ATOM 889 C CA . PRO A 1 115 ? 7.297 -7.367 -4.199 1 97.94 115 PRO A CA 1
ATOM 890 C C . PRO A 1 115 ? 6.367 -6.816 -5.277 1 97.94 115 PRO A C 1
ATOM 892 O O . PRO A 1 115 ? 5.594 -7.57 -5.875 1 97.94 115 PRO A O 1
ATOM 895 N N . GLN A 1 116 ? 6.512 -5.582 -5.516 1 96.94 116 GLN A N 1
ATOM 896 C CA . GLN A 1 116 ? 5.648 -4.887 -6.465 1 96.94 116 GLN A CA 1
ATOM 897 C C . GLN A 1 116 ? 5.727 -5.52 -7.852 1 96.94 116 GLN A C 1
ATOM 899 O O . GLN A 1 116 ? 4.703 -5.711 -8.508 1 96.94 116 GLN A O 1
ATOM 904 N N . ASP A 1 117 ? 6.918 -5.875 -8.281 1 97.69 117 ASP A N 1
ATOM 905 C CA . ASP A 1 117 ? 7.07 -6.43 -9.625 1 97.69 117 ASP A CA 1
ATOM 906 C C . ASP A 1 117 ? 6.43 -7.809 -9.727 1 97.69 117 ASP A C 1
ATOM 908 O O . ASP A 1 117 ? 5.898 -8.18 -10.781 1 97.69 117 ASP A O 1
ATOM 912 N N . VAL A 1 118 ? 6.496 -8.539 -8.633 1 97.88 118 VAL A N 1
ATOM 913 C CA . VAL A 1 118 ? 5.812 -9.828 -8.609 1 97.88 118 VAL A CA 1
ATOM 914 C C . VAL A 1 118 ? 4.301 -9.617 -8.68 1 97.88 118 VAL A C 1
ATOM 916 O O . VAL A 1 118 ? 3.609 -10.289 -9.445 1 97.88 118 VAL A O 1
ATOM 919 N N . TRP A 1 119 ? 3.816 -8.633 -7.914 1 97.25 119 TRP A N 1
ATOM 920 C CA . TRP A 1 119 ? 2.396 -8.297 -7.941 1 97.25 119 TRP A CA 1
ATOM 921 C C . TRP A 1 119 ? 1.942 -7.949 -9.352 1 97.25 119 TRP A C 1
ATOM 923 O O . TRP A 1 119 ? 0.903 -8.43 -9.812 1 97.25 119 TRP A O 1
ATOM 933 N N . ARG A 1 120 ? 2.738 -7.191 -10.055 1 96 120 ARG A N 1
ATOM 934 C CA . ARG A 1 120 ? 2.385 -6.766 -11.406 1 96 120 ARG A CA 1
ATOM 935 C C . ARG A 1 120 ? 2.275 -7.961 -12.344 1 96 120 ARG A C 1
ATOM 937 O O . ARG A 1 120 ? 1.344 -8.039 -13.148 1 96 120 ARG A O 1
ATOM 944 N N . LYS A 1 121 ? 3.15 -8.867 -12.203 1 96.69 121 LYS A N 1
ATOM 945 C CA . LYS A 1 121 ? 3.098 -10.07 -13.031 1 96.69 121 LYS A CA 1
ATOM 946 C C . LYS A 1 121 ? 1.857 -10.898 -12.719 1 96.69 121 LYS A C 1
ATOM 948 O O . LYS A 1 121 ? 1.147 -11.336 -13.625 1 96.69 121 LYS A O 1
ATOM 953 N N . LEU A 1 122 ? 1.634 -11.094 -11.43 1 96.56 122 LEU A N 1
ATOM 954 C CA . LEU A 1 122 ? 0.485 -11.891 -11.023 1 96.56 122 LEU A CA 1
ATOM 955 C C . LEU A 1 122 ? -0.819 -11.242 -11.469 1 96.56 122 LEU A C 1
ATOM 957 O O . LEU A 1 122 ? -1.744 -11.93 -11.906 1 96.56 122 LEU A O 1
ATOM 961 N N . TYR A 1 123 ? -0.821 -10 -11.383 1 94.81 123 TYR A N 1
ATOM 962 C CA . TYR A 1 123 ? -2.004 -9.273 -11.836 1 94.81 123 TYR A CA 1
ATOM 963 C C . TYR A 1 123 ? -2.207 -9.453 -13.336 1 94.81 123 TYR A C 1
ATOM 965 O O . TYR A 1 123 ? -3.336 -9.633 -13.797 1 94.81 123 TYR A O 1
ATOM 973 N N . ASP A 1 124 ? -1.153 -9.383 -14.086 1 94.31 124 ASP A N 1
ATOM 974 C CA . ASP A 1 124 ? -1.223 -9.562 -15.531 1 94.31 124 ASP A CA 1
ATOM 975 C C . ASP A 1 124 ? -1.729 -10.961 -15.891 1 94.31 124 ASP A C 1
ATOM 977 O O . ASP A 1 124 ? -2.492 -11.125 -16.844 1 94.31 124 ASP A O 1
ATOM 981 N N . TRP A 1 125 ? -1.307 -11.914 -15.078 1 94.75 125 TRP A N 1
ATOM 982 C CA . TRP A 1 125 ? -1.641 -13.305 -15.367 1 94.75 125 TRP A CA 1
ATOM 983 C C . TRP A 1 125 ? -3.043 -13.641 -14.875 1 94.75 125 TRP A C 1
ATOM 985 O O . TRP A 1 125 ? -3.785 -14.367 -15.547 1 94.75 125 TRP A O 1
ATOM 995 N N . TYR A 1 126 ? -3.432 -13.078 -13.703 1 95.06 126 TYR A N 1
ATOM 996 C CA . TYR A 1 126 ? -4.59 -13.648 -13.023 1 95.06 126 TYR A CA 1
ATOM 997 C C . TYR A 1 126 ? -5.629 -12.578 -12.727 1 95.06 126 TYR A C 1
ATOM 999 O O . TYR A 1 126 ? -6.773 -12.891 -12.391 1 95.06 126 TYR A O 1
ATOM 1007 N N . ALA A 1 127 ? -5.254 -11.305 -12.805 1 95.25 127 ALA A N 1
ATOM 1008 C CA . ALA A 1 127 ? -6.129 -10.219 -12.367 1 95.25 127 ALA A CA 1
ATOM 1009 C C . ALA A 1 127 ? -6.434 -10.336 -10.875 1 95.25 127 ALA A C 1
ATOM 1011 O O . ALA A 1 127 ? -5.754 -11.07 -10.148 1 95.25 127 ALA A O 1
ATOM 1012 N N . VAL A 1 128 ? -7.203 -9.43 -10.375 1 94.44 128 VAL A N 1
ATOM 1013 C CA . VAL A 1 128 ? -7.531 -9.422 -8.953 1 94.44 128 VAL A CA 1
ATOM 1014 C C . VAL A 1 128 ? -9.023 -9.18 -8.766 1 94.44 128 VAL A C 1
ATOM 1016 O O . VAL A 1 128 ? -9.633 -8.406 -9.508 1 94.44 128 VAL A O 1
ATOM 1019 N N . ALA A 1 129 ? -9.562 -9.797 -7.766 1 93.25 129 ALA A N 1
ATOM 1020 C CA . ALA A 1 129 ? -11.008 -9.773 -7.555 1 93.25 129 ALA A CA 1
ATOM 1021 C C . ALA A 1 129 ? -11.43 -8.516 -6.809 1 93.25 129 ALA A C 1
ATOM 1023 O O . ALA A 1 129 ? -12.609 -8.164 -6.797 1 93.25 129 ALA A O 1
ATOM 1024 N N . THR A 1 130 ? -10.492 -7.84 -6.117 1 89.12 130 THR A N 1
ATOM 1025 C CA . THR A 1 130 ? -10.812 -6.676 -5.301 1 89.12 130 THR A CA 1
ATOM 1026 C C . THR A 1 130 ? -10.312 -5.395 -5.965 1 89.12 130 THR A C 1
ATOM 1028 O O . THR A 1 130 ? -9.242 -5.379 -6.566 1 89.12 130 THR A O 1
ATOM 1031 N N . ALA A 1 131 ? -11.039 -4.309 -5.871 1 87.31 131 ALA A N 1
ATOM 1032 C CA . ALA A 1 131 ? -10.641 -3.014 -6.414 1 87.31 131 ALA A CA 1
ATOM 1033 C C . ALA A 1 131 ? -9.508 -2.404 -5.594 1 87.31 131 ALA A C 1
ATOM 1035 O O . ALA A 1 131 ? -8.602 -1.776 -6.145 1 87.31 131 ALA A O 1
ATOM 1036 N N . ARG A 1 132 ? -9.633 -2.648 -4.301 1 87.69 132 ARG A N 1
ATOM 1037 C CA . ARG A 1 132 ? -8.609 -2.133 -3.398 1 87.69 132 ARG A CA 1
ATOM 1038 C C . ARG A 1 132 ? -7.758 -3.266 -2.832 1 87.69 132 ARG A C 1
ATOM 1040 O O . ARG A 1 132 ? -8.289 -4.297 -2.416 1 87.69 132 ARG A O 1
ATOM 1047 N N . ASN A 1 133 ? -6.5 -3.074 -2.863 1 91.19 133 ASN A N 1
ATOM 1048 C CA . ASN A 1 133 ? -5.559 -4.059 -2.332 1 91.19 133 ASN A CA 1
ATOM 1049 C C . ASN A 1 133 ? -4.566 -3.418 -1.367 1 91.19 133 ASN A C 1
ATOM 1051 O O . ASN A 1 133 ? -4.184 -2.26 -1.541 1 91.19 133 ASN A O 1
ATOM 1055 N N . ILE A 1 134 ? -4.207 -4.148 -0.379 1 90.38 134 ILE A N 1
ATOM 1056 C CA . ILE A 1 134 ? -3.35 -3.613 0.675 1 90.38 134 ILE A CA 1
ATOM 1057 C C . ILE A 1 134 ? -1.883 -3.785 0.286 1 90.38 134 ILE A C 1
ATOM 1059 O O . ILE A 1 134 ? -1.49 -4.836 -0.229 1 90.38 134 ILE A O 1
ATOM 1063 N N . CYS A 1 135 ? -1.086 -2.768 0.577 1 93.5 135 CYS A N 1
ATOM 1064 C CA . CYS A 1 135 ? 0.363 -2.832 0.422 1 93.5 135 CYS A CA 1
ATOM 1065 C C . CYS A 1 135 ? 1.067 -2.156 1.593 1 93.5 135 CYS A C 1
ATOM 1067 O O . CYS A 1 135 ? 0.47 -1.335 2.293 1 93.5 135 CYS A O 1
ATOM 1069 N N . PHE A 1 136 ? 2.264 -2.574 1.827 1 91.38 136 PHE A N 1
ATOM 1070 C CA . PHE A 1 136 ? 3.17 -1.901 2.75 1 91.38 136 PHE A CA 1
ATOM 1071 C C . PHE A 1 136 ? 4.266 -1.164 1.991 1 91.38 136 PHE A C 1
ATOM 1073 O O . PHE A 1 136 ? 4.812 -1.686 1.016 1 91.38 136 PHE A O 1
ATOM 1080 N N . SER A 1 137 ? 4.473 0.008 2.389 1 93.56 137 SER A N 1
ATOM 1081 C CA . SER A 1 137 ? 5.602 0.776 1.877 1 93.56 137 SER A CA 1
ATOM 1082 C C . SER A 1 137 ? 6.715 0.876 2.914 1 93.56 137 SER A C 1
ATOM 1084 O O . SER A 1 137 ? 6.453 1.115 4.094 1 93.56 137 SER A O 1
ATOM 1086 N N . LEU A 1 138 ? 7.977 0.747 2.463 1 89.69 138 LEU A N 1
ATOM 1087 C CA . LEU A 1 138 ? 9.133 0.785 3.354 1 89.69 138 LEU A CA 1
ATOM 1088 C C . LEU A 1 138 ? 9.773 2.168 3.348 1 89.69 138 LEU A C 1
ATOM 1090 O O . LEU A 1 138 ? 10.055 2.723 2.281 1 89.69 138 LEU A O 1
ATOM 1094 N N . PHE A 1 139 ? 9.883 2.748 4.566 1 85.94 139 PHE A N 1
ATOM 1095 C CA . PHE A 1 139 ? 10.641 3.986 4.711 1 85.94 139 PHE A CA 1
ATOM 1096 C C . PHE A 1 139 ? 11.75 3.824 5.742 1 85.94 139 PHE A C 1
ATOM 1098 O O . PHE A 1 139 ? 11.484 3.531 6.91 1 85.94 139 PHE A O 1
ATOM 1105 N N . LEU A 1 140 ? 12.922 3.812 5.27 1 75.12 140 LEU A N 1
ATOM 1106 C CA . LEU A 1 140 ? 14.102 3.592 6.105 1 75.12 140 LEU A CA 1
ATOM 1107 C C . LEU A 1 140 ? 14.695 4.918 6.566 1 75.12 140 LEU A C 1
ATOM 1109 O O . LEU A 1 140 ? 14.617 5.918 5.848 1 75.12 140 LEU A O 1
ATOM 1113 N N . MET B 1 1 ? 40.812 51.906 -4.797 1 30.62 1 MET B N 1
ATOM 1114 C CA . MET B 1 1 ? 39.625 51.688 -5.645 1 30.62 1 MET B CA 1
ATOM 1115 C C . MET B 1 1 ? 38.938 50.375 -5.293 1 30.62 1 MET B C 1
ATOM 1117 O O . MET B 1 1 ? 39.156 49.344 -5.953 1 30.62 1 MET B O 1
ATOM 1121 N N . THR B 1 2 ? 38.75 50.031 -4.16 1 36.66 2 THR B N 1
ATOM 1122 C CA . THR B 1 2 ? 38.469 48.719 -3.559 1 36.66 2 THR B CA 1
ATOM 1123 C C . THR B 1 2 ? 37.062 48.25 -3.951 1 36.66 2 THR B C 1
ATOM 1125 O O . THR B 1 2 ? 36.094 48.969 -3.725 1 36.66 2 THR B O 1
ATOM 1128 N N . ILE B 1 3 ? 36.938 47.688 -5.121 1 38.66 3 ILE B N 1
ATOM 1129 C CA . ILE B 1 3 ? 35.688 47.156 -5.684 1 38.66 3 ILE B CA 1
ATOM 1130 C C . ILE B 1 3 ? 34.969 46.281 -4.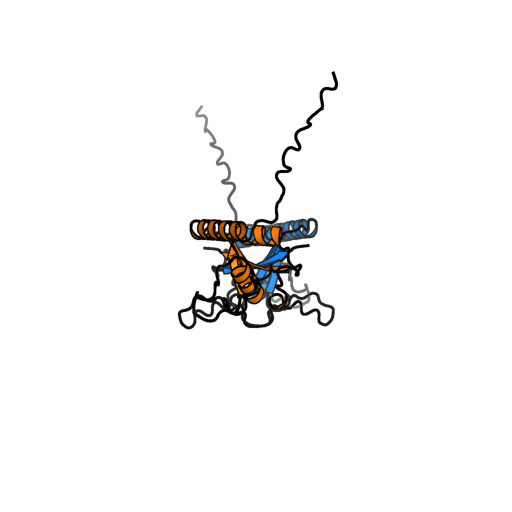656 1 38.66 3 ILE B C 1
ATOM 1132 O O . ILE B 1 3 ? 35.531 45.281 -4.207 1 38.66 3 ILE B O 1
ATOM 1136 N N . PRO B 1 4 ? 34.219 46.688 -3.742 1 38.28 4 PRO B N 1
ATOM 1137 C CA . PRO B 1 4 ? 33.656 45.688 -2.83 1 38.28 4 PRO B CA 1
ATOM 1138 C C . PRO B 1 4 ? 32.938 44.562 -3.562 1 38.28 4 PRO B C 1
ATOM 1140 O O . PRO B 1 4 ? 32.344 44.781 -4.613 1 38.28 4 PRO B O 1
ATOM 1143 N N . SER B 1 5 ? 33.531 43.469 -3.818 1 37.47 5 SER B N 1
ATOM 1144 C CA . SER B 1 5 ? 32.969 42.25 -4.422 1 37.47 5 SER B CA 1
ATOM 1145 C C . SER B 1 5 ? 31.609 41.906 -3.844 1 37.47 5 SER B C 1
ATOM 1147 O O . SER B 1 5 ? 31.5 41.5 -2.684 1 37.47 5 SER B O 1
ATOM 1149 N N . ALA B 1 6 ? 30.625 42.688 -3.979 1 39.44 6 ALA B N 1
ATOM 1150 C CA . ALA B 1 6 ? 29.266 42.406 -3.52 1 39.44 6 ALA B CA 1
ATOM 1151 C C . ALA B 1 6 ? 28.797 41.031 -3.992 1 39.44 6 ALA B C 1
ATOM 1153 O O . ALA B 1 6 ? 28.406 40.875 -5.152 1 39.44 6 ALA B O 1
ATOM 1154 N N . GLU B 1 7 ? 29.656 40 -3.979 1 39.09 7 GLU B N 1
ATOM 1155 C CA . GLU B 1 7 ? 29.156 38.656 -4.195 1 39.09 7 GLU B CA 1
ATOM 1156 C C . GLU B 1 7 ? 27.734 38.5 -3.674 1 39.09 7 GLU B C 1
ATOM 1158 O O . GLU B 1 7 ? 27.469 38.688 -2.48 1 39.09 7 GLU B O 1
ATOM 1163 N N . GLY B 1 8 ? 26.797 39.062 -4.242 1 36.81 8 GLY B N 1
ATOM 1164 C CA . GLY B 1 8 ? 25.359 39 -4.043 1 36.81 8 GLY B CA 1
ATOM 1165 C C . GLY B 1 8 ? 24.875 37.625 -3.582 1 36.81 8 GLY B C 1
ATOM 1166 O O . GLY B 1 8 ? 25.25 36.625 -4.168 1 36.81 8 GLY B O 1
ATOM 1167 N N . PHE B 1 9 ? 24.828 37.375 -2.287 1 35.28 9 PHE B N 1
ATOM 1168 C CA . PHE B 1 9 ? 24.172 36.25 -1.604 1 35.28 9 PHE B CA 1
ATOM 1169 C C . PHE B 1 9 ? 22.969 35.75 -2.4 1 35.28 9 PHE B C 1
ATOM 1171 O O . PHE B 1 9 ? 21.984 36.469 -2.547 1 35.28 9 PHE B O 1
ATOM 1178 N N . LEU B 1 10 ? 23.094 35.344 -3.613 1 39.81 10 LEU B N 1
ATOM 1179 C CA . LEU B 1 10 ? 21.969 34.625 -4.188 1 39.81 10 LEU B CA 1
ATOM 1180 C C . LEU B 1 10 ? 21.078 34.031 -3.094 1 39.81 10 LEU B C 1
ATOM 1182 O O . LEU B 1 10 ? 21.578 33.406 -2.164 1 39.81 10 LEU B O 1
ATOM 1186 N N . PRO B 1 11 ? 20.031 34.688 -2.787 1 37.38 11 PRO B N 1
ATOM 1187 C CA . PRO B 1 11 ? 19.172 34.062 -1.773 1 37.38 11 PRO B CA 1
ATOM 1188 C C . PRO B 1 11 ? 19.125 32.531 -1.891 1 37.38 11 PRO B C 1
ATOM 1190 O O . PRO B 1 11 ? 19.062 32 -3 1 37.38 11 PRO B O 1
ATOM 1193 N N . ALA B 1 12 ? 20.016 31.812 -1.351 1 35.91 12 ALA B N 1
ATOM 1194 C CA . ALA B 1 12 ? 19.75 30.391 -1.183 1 35.91 12 ALA B CA 1
ATOM 1195 C C . ALA B 1 12 ? 18.266 30.078 -1.323 1 35.91 12 ALA B C 1
ATOM 1197 O O . ALA B 1 12 ? 17.438 30.688 -0.647 1 35.91 12 ALA B O 1
ATOM 1198 N N . ALA B 1 13 ? 17.688 30.016 -2.424 1 39.84 13 ALA B N 1
ATOM 1199 C CA . ALA B 1 13 ? 16.375 29.406 -2.613 1 39.84 13 ALA B CA 1
ATOM 1200 C C . ALA B 1 13 ? 16.047 28.469 -1.457 1 39.84 13 ALA B C 1
ATOM 1202 O O . ALA B 1 13 ? 16.547 27.344 -1.385 1 39.84 13 ALA B O 1
ATOM 1203 N N . SER B 1 14 ? 16.281 28.781 -0.21 1 39.47 14 SER B N 1
ATOM 1204 C CA . SER B 1 14 ? 16.062 28.234 1.123 1 39.47 14 SER B CA 1
ATOM 1205 C C . SER B 1 14 ? 14.961 27.188 1.115 1 39.47 14 SER B C 1
ATOM 1207 O O . SER B 1 14 ? 13.883 27.422 0.569 1 39.47 14 SER B O 1
ATOM 1209 N N . CYS B 1 15 ? 15.195 25.891 0.88 1 44.91 15 CYS B N 1
ATOM 1210 C CA . CYS B 1 15 ? 14.227 24.891 1.323 1 44.91 15 CYS B CA 1
ATOM 1211 C C . CYS B 1 15 ? 13.344 25.438 2.436 1 44.91 15 CYS B C 1
ATOM 1213 O O . CYS B 1 15 ? 13.57 25.156 3.613 1 44.91 15 CYS B O 1
ATOM 1215 N N . LEU B 1 16 ? 13.227 26.75 2.727 1 48.31 16 LEU B N 1
ATOM 1216 C CA . LEU B 1 16 ? 12.391 27.359 3.756 1 48.31 16 LEU B CA 1
ATOM 1217 C C . LEU B 1 16 ? 11.258 26.422 4.152 1 48.31 16 LEU B C 1
ATOM 1219 O O . LEU B 1 16 ? 10.773 25.641 3.332 1 48.31 16 LEU B O 1
ATOM 1223 N N . PRO B 1 17 ? 11.227 26.047 5.465 1 56.38 17 PRO B N 1
ATOM 1224 C CA . PRO B 1 17 ? 10.07 25.312 5.98 1 56.38 17 PRO B CA 1
ATOM 1225 C C . PRO B 1 17 ? 8.758 25.75 5.328 1 56.38 17 PRO B C 1
ATOM 1227 O O . PRO B 1 17 ? 8.562 26.953 5.078 1 56.38 17 PRO B O 1
ATOM 1230 N N . CYS B 1 18 ? 8.289 25.016 4.254 1 77.25 18 CYS B N 1
ATOM 1231 C CA . CYS B 1 18 ? 6.93 25.25 3.771 1 77.25 18 CYS B CA 1
ATOM 1232 C C . CYS B 1 18 ? 6.035 25.781 4.891 1 77.25 18 CYS B C 1
ATOM 1234 O O . CYS B 1 18 ? 6.012 25.203 5.984 1 77.25 18 CYS B O 1
ATOM 1236 N N . THR B 1 19 ? 5.742 27.172 4.781 1 88.5 19 THR B N 1
ATOM 1237 C CA . THR B 1 19 ? 4.805 27.719 5.758 1 88.5 19 THR B CA 1
ATOM 1238 C C . THR B 1 19 ? 3.547 26.859 5.836 1 88.5 19 THR B C 1
ATOM 1240 O O . THR B 1 19 ? 3.312 26.016 4.969 1 88.5 19 THR B O 1
ATOM 1243 N N . ALA B 1 20 ? 2.953 26.969 6.914 1 92.19 20 ALA B N 1
ATOM 1244 C CA . ALA B 1 20 ? 1.697 26.25 7.094 1 92.19 20 ALA B CA 1
ATOM 1245 C C . ALA B 1 20 ? 0.761 26.469 5.91 1 92.19 20 ALA B C 1
ATOM 1247 O O . ALA B 1 20 ? 0.109 25.531 5.441 1 92.19 20 ALA B O 1
ATOM 1248 N N . GLU B 1 21 ? 0.722 27.719 5.48 1 91.94 21 GLU B N 1
ATOM 1249 C CA . GLU B 1 21 ? -0.147 28.062 4.359 1 91.94 21 GLU B CA 1
ATOM 1250 C C . GLU B 1 21 ? 0.306 27.375 3.08 1 91.94 21 GLU B C 1
ATOM 1252 O O . GLU B 1 21 ? -0.522 26.906 2.291 1 91.94 21 GLU B O 1
ATOM 1257 N N . GLU B 1 22 ? 1.572 27.312 2.896 1 94 22 GLU B N 1
ATOM 1258 C CA . GLU B 1 22 ? 2.123 26.656 1.719 1 94 22 GLU B CA 1
ATOM 1259 C C . GLU B 1 22 ? 1.876 25.156 1.768 1 94 22 GLU B C 1
ATOM 1261 O O . GLU B 1 22 ? 1.577 24.531 0.744 1 94 22 GLU B O 1
ATOM 1266 N N . GLU B 1 23 ? 2.094 24.547 2.926 1 96.12 23 GLU B N 1
ATOM 1267 C CA . GLU B 1 23 ? 1.804 23.125 3.088 1 96.12 23 GLU B CA 1
ATOM 1268 C C . GLU B 1 23 ? 0.342 22.812 2.773 1 96.12 23 GLU B C 1
ATOM 1270 O O . GLU B 1 23 ? 0.043 21.859 2.047 1 96.12 23 GLU B O 1
ATOM 1275 N N . ARG B 1 24 ? -0.493 23.625 3.307 1 95.88 24 ARG B N 1
ATOM 1276 C CA . ARG B 1 24 ? -1.923 23.453 3.078 1 95.88 24 ARG B CA 1
ATOM 1277 C C . ARG B 1 24 ? -2.252 23.516 1.59 1 95.88 24 ARG B C 1
ATOM 1279 O O . ARG B 1 24 ? -2.977 22.672 1.068 1 95.88 24 ARG B O 1
ATOM 1286 N N . ALA B 1 25 ? -1.761 24.516 0.941 1 96.69 25 ALA B N 1
ATOM 1287 C CA . ALA B 1 25 ? -2.035 24.703 -0.48 1 96.69 25 ALA B CA 1
ATOM 1288 C C . ALA B 1 25 ? -1.516 23.531 -1.306 1 96.69 25 ALA B C 1
ATOM 1290 O O . ALA B 1 25 ? -2.186 23.078 -2.236 1 96.69 25 ALA B O 1
ATOM 1291 N N . ALA B 1 26 ? -0.301 23.062 -0.961 1 97.06 26 ALA B N 1
ATOM 1292 C CA . ALA B 1 26 ? 0.298 21.938 -1.684 1 97.06 26 ALA B CA 1
ATOM 1293 C C . ALA B 1 26 ? -0.533 20.672 -1.514 1 97.06 26 ALA B C 1
ATOM 1295 O O . ALA B 1 26 ? -0.823 19.984 -2.49 1 97.06 26 ALA B O 1
ATOM 1296 N N . VAL B 1 27 ? -0.928 20.375 -0.285 1 97.75 27 VAL B N 1
ATOM 1297 C CA . VAL B 1 27 ? -1.708 19.188 0.002 1 97.75 27 VAL B CA 1
ATOM 1298 C C . VAL B 1 27 ? -3.055 19.25 -0.712 1 97.75 27 VAL B C 1
ATOM 1300 O O . VAL B 1 27 ? -3.504 18.281 -1.311 1 97.75 27 VAL B O 1
ATOM 1303 N N . ASP B 1 28 ? -3.672 20.422 -0.701 1 97.56 28 ASP B N 1
ATOM 1304 C CA . ASP B 1 28 ? -4.961 20.609 -1.362 1 97.56 28 ASP B CA 1
ATOM 1305 C C . ASP B 1 28 ? -4.84 20.391 -2.869 1 97.56 28 ASP B C 1
ATOM 1307 O O . ASP B 1 28 ? -5.656 19.688 -3.465 1 97.56 28 ASP B O 1
ATOM 1311 N N . ALA B 1 29 ? -3.896 21 -3.449 1 98.06 29 ALA B N 1
ATOM 1312 C CA . ALA B 1 29 ? -3.695 20.922 -4.895 1 98.06 29 ALA B CA 1
ATOM 1313 C C . ALA B 1 29 ? -3.414 19.484 -5.32 1 98.06 29 ALA B C 1
ATOM 1315 O O . ALA B 1 29 ? -4 18.984 -6.289 1 98.06 29 ALA B O 1
ATOM 1316 N N . LEU B 1 30 ? -2.551 18.828 -4.605 1 98.12 30 LEU B N 1
ATOM 1317 C CA . LEU B 1 30 ? -2.174 17.453 -4.953 1 98.12 30 LEU B CA 1
ATOM 1318 C C . LEU B 1 30 ? -3.346 16.5 -4.746 1 98.12 30 LEU B C 1
ATOM 1320 O O . LEU B 1 30 ? -3.516 15.555 -5.508 1 98.12 30 LEU B O 1
ATOM 1324 N N . THR B 1 31 ? -4.117 16.734 -3.701 1 97.94 31 THR B N 1
ATOM 1325 C CA . THR B 1 31 ? -5.301 15.922 -3.467 1 97.94 31 THR B CA 1
ATOM 1326 C C . THR B 1 31 ? -6.305 16.078 -4.605 1 97.94 31 THR B C 1
ATOM 1328 O O . THR B 1 31 ? -6.832 15.094 -5.117 1 97.94 31 THR B O 1
ATOM 1331 N N . ARG B 1 32 ? -6.496 17.312 -5.039 1 98 32 ARG B N 1
ATOM 1332 C CA . ARG B 1 32 ? -7.422 17.594 -6.129 1 98 32 ARG B CA 1
ATOM 1333 C C . ARG B 1 32 ? -6.953 16.938 -7.43 1 98 32 ARG B C 1
ATOM 1335 O O . ARG B 1 32 ? -7.754 16.359 -8.172 1 98 32 ARG B O 1
ATOM 1342 N N . GLU B 1 33 ? -5.738 17.078 -7.688 1 97.88 33 GLU B N 1
ATOM 1343 C CA . GLU B 1 33 ? -5.176 16.484 -8.906 1 97.88 33 GLU B CA 1
ATOM 1344 C C . GLU B 1 33 ? -5.332 14.969 -8.906 1 97.88 33 GLU B C 1
ATOM 1346 O O . GLU B 1 33 ? -5.699 14.383 -9.93 1 97.88 33 GLU B O 1
ATOM 1351 N N . ALA B 1 34 ? -5 14.359 -7.816 1 96.75 34 ALA B N 1
ATOM 1352 C CA . ALA B 1 34 ? -5.105 12.906 -7.703 1 96.75 34 ALA B CA 1
ATOM 1353 C C . ALA B 1 34 ? -6.551 12.445 -7.887 1 96.75 34 ALA B C 1
ATOM 1355 O O . ALA B 1 34 ? -6.809 11.445 -8.555 1 96.75 34 ALA B O 1
ATOM 1356 N N . ASP B 1 35 ? -7.473 13.156 -7.328 1 95.69 35 ASP B N 1
ATOM 1357 C CA . ASP B 1 35 ? -8.883 12.789 -7.406 1 95.69 35 ASP B CA 1
ATOM 1358 C C . ASP B 1 35 ? -9.43 13 -8.82 1 95.69 35 ASP B C 1
ATOM 1360 O O . ASP B 1 35 ? -10.359 12.312 -9.234 1 95.69 35 ASP B O 1
ATOM 1364 N N . ALA B 1 36 ? -8.828 13.891 -9.508 1 96.62 36 ALA B N 1
ATOM 1365 C CA . ALA B 1 36 ? -9.281 14.203 -10.859 1 96.62 36 ALA B CA 1
ATOM 1366 C C . ALA B 1 36 ? -8.711 13.211 -11.875 1 96.62 36 ALA B C 1
ATOM 1368 O O . ALA B 1 36 ? -9.234 13.078 -12.984 1 96.62 36 ALA B O 1
ATOM 1369 N N . ASN B 1 37 ? -7.664 12.586 -11.492 1 95.62 37 ASN B N 1
ATOM 1370 C CA . ASN B 1 37 ? -6.965 11.703 -12.422 1 95.62 37 ASN B CA 1
ATOM 1371 C C . ASN B 1 37 ? -6.785 10.305 -11.844 1 95.62 37 ASN B C 1
ATOM 1373 O O . ASN B 1 37 ? -5.68 9.766 -11.836 1 95.62 37 ASN B O 1
ATOM 1377 N N . VAL B 1 38 ? -7.855 9.75 -11.461 1 92.81 38 VAL B N 1
ATOM 1378 C CA . VAL B 1 38 ? -7.781 8.422 -10.852 1 92.81 38 VAL B CA 1
ATOM 1379 C C . VAL B 1 38 ? -7.438 7.387 -11.922 1 92.81 38 VAL B C 1
ATOM 1381 O O . VAL B 1 38 ? -8.039 7.379 -13 1 92.81 38 VAL B O 1
ATOM 1384 N N . LYS B 1 39 ? -6.434 6.555 -11.641 1 92.06 39 LYS B N 1
ATOM 1385 C CA . LYS B 1 39 ? -6.023 5.52 -12.594 1 92.06 39 LYS B CA 1
ATOM 1386 C C . LYS B 1 39 ? -5.762 4.195 -11.883 1 92.06 39 LYS B C 1
ATOM 1388 O O . LYS B 1 39 ? -5.633 4.156 -10.656 1 92.06 39 LYS B O 1
ATOM 1393 N N . ASP B 1 40 ? -5.609 3.152 -12.703 1 89.81 40 ASP B N 1
ATOM 1394 C CA . ASP B 1 40 ? -5.258 1.819 -12.227 1 89.81 40 ASP B CA 1
ATOM 1395 C C . ASP B 1 40 ? -3.879 1.816 -11.57 1 89.81 40 ASP B C 1
ATOM 1397 O O . ASP B 1 40 ? -2.93 2.391 -12.109 1 89.81 40 ASP B O 1
ATOM 1401 N N . GLY B 1 41 ? -3.855 1.269 -10.312 1 91.62 41 GLY B N 1
ATOM 1402 C CA . GLY B 1 41 ? -2.568 1.163 -9.648 1 91.62 41 GLY B CA 1
ATOM 1403 C C . GLY B 1 41 ? -2.291 2.316 -8.703 1 91.62 41 GLY B C 1
ATOM 1404 O O . GLY B 1 41 ? -1.304 2.299 -7.965 1 91.62 41 GLY B O 1
ATOM 1405 N N . ASP B 1 42 ? -3.211 3.283 -8.711 1 95.44 42 ASP B N 1
ATOM 1406 C CA . ASP B 1 42 ? -3.012 4.43 -7.824 1 95.44 42 ASP B CA 1
ATOM 1407 C C . ASP B 1 42 ? -2.893 3.988 -6.367 1 95.44 42 ASP B C 1
ATOM 1409 O O . ASP B 1 42 ? -3.6 3.076 -5.93 1 95.44 42 ASP B O 1
ATOM 1413 N N . LEU B 1 43 ? -2.062 4.734 -5.652 1 95.94 43 LEU B N 1
ATOM 1414 C CA . LEU B 1 43 ? -1.835 4.422 -4.246 1 95.94 43 LEU B CA 1
ATOM 1415 C C . LEU B 1 43 ? -2.459 5.484 -3.344 1 95.94 43 LEU B C 1
ATOM 1417 O O . LEU B 1 43 ? -2.457 6.668 -3.682 1 95.94 43 LEU B O 1
ATOM 1421 N N . ARG B 1 44 ? -3.025 5.047 -2.266 1 96.06 44 ARG B N 1
ATOM 1422 C CA . ARG B 1 44 ? -3.434 5.891 -1.146 1 96.06 44 ARG B CA 1
ATOM 1423 C C . ARG B 1 44 ? -2.799 5.418 0.157 1 96.06 44 ARG B C 1
ATOM 1425 O O . ARG B 1 44 ? -2.83 4.227 0.472 1 96.06 44 ARG B O 1
ATOM 1432 N N . TYR B 1 45 ? -2.203 6.305 0.858 1 95.88 45 TYR B N 1
ATOM 1433 C CA . TYR B 1 45 ? -1.49 5.965 2.084 1 95.88 45 TYR B CA 1
ATOM 1434 C C . TYR B 1 45 ? -2.348 6.254 3.312 1 95.88 45 TYR B C 1
ATOM 1436 O O . TYR B 1 45 ? -3.057 7.258 3.359 1 95.88 45 TYR B O 1
ATOM 1444 N N . LEU B 1 46 ? -2.211 5.359 4.289 1 92.94 46 LEU B N 1
ATOM 1445 C CA . LEU B 1 46 ? -2.873 5.578 5.57 1 92.94 46 LEU B CA 1
ATOM 1446 C C . LEU B 1 46 ? -2.025 6.461 6.477 1 92.94 46 LEU B C 1
ATOM 1448 O O . LEU B 1 46 ? -0.826 6.223 6.641 1 92.94 46 LEU B O 1
ATOM 1452 N N . ILE B 1 47 ? -2.682 7.445 7.039 1 96 47 ILE B N 1
ATOM 1453 C CA . ILE B 1 47 ? -2.086 8.281 8.078 1 96 47 ILE B CA 1
ATOM 1454 C C . ILE B 1 47 ? -2.943 8.219 9.344 1 96 47 ILE B C 1
ATOM 1456 O O . ILE B 1 47 ? -4.176 8.273 9.266 1 96 47 ILE B O 1
ATOM 1460 N N . SER B 1 48 ? -2.264 8.055 10.453 1 95 48 SER B N 1
ATOM 1461 C CA . SER B 1 48 ? -3.02 8.086 11.703 1 95 48 SER B CA 1
ATOM 1462 C C . SER B 1 48 ? -3.928 9.312 11.766 1 95 48 SER B C 1
ATOM 1464 O O . SER B 1 48 ? -3.502 10.422 11.445 1 95 48 SER B O 1
ATOM 1466 N N . GLN B 1 49 ? -5.098 9.086 12.227 1 94.56 49 GLN B N 1
ATOM 1467 C CA . GLN B 1 49 ? -6.059 10.188 12.273 1 94.56 49 GLN B CA 1
ATOM 1468 C C . GLN B 1 49 ? -5.605 11.266 13.25 1 94.56 49 GLN B C 1
ATOM 1470 O O . GLN B 1 49 ? -5.824 12.461 13.008 1 94.56 49 GLN B O 1
ATOM 1475 N N . SER B 1 50 ? -5.039 10.914 14.297 1 95.31 50 SER B N 1
ATOM 1476 C CA . SER B 1 50 ? -4.574 11.875 15.289 1 95.31 50 SER B CA 1
ATOM 1477 C C . SER B 1 50 ? -3.533 12.82 14.703 1 95.31 50 SER B C 1
ATOM 1479 O O . SER B 1 50 ? -3.617 14.039 14.883 1 95.31 50 SER B O 1
ATOM 1481 N N . TRP B 1 51 ? -2.588 12.258 14 1 96.75 51 TRP B N 1
ATOM 1482 C CA . TRP B 1 51 ? -1.564 13.086 13.375 1 96.75 51 TRP B CA 1
ATOM 1483 C C . TRP B 1 51 ? -2.182 14.023 12.336 1 96.75 51 TRP B C 1
ATOM 1485 O O . TRP B 1 51 ? -1.815 15.195 12.258 1 96.75 51 TRP B O 1
ATOM 1495 N N . TRP B 1 52 ? -3.012 13.469 11.594 1 96.88 52 TRP B N 1
ATOM 1496 C CA . TRP B 1 52 ? -3.656 14.234 10.531 1 96.88 52 TRP B CA 1
ATOM 1497 C C . TRP B 1 52 ? -4.426 15.422 11.102 1 96.88 52 TRP B C 1
ATOM 1499 O O . TRP B 1 52 ? -4.316 16.547 10.594 1 96.88 52 TRP B O 1
ATOM 1509 N N . THR B 1 53 ? -5.152 15.172 12.133 1 95.94 53 THR B N 1
ATOM 1510 C CA . THR B 1 53 ? -5.938 16.219 12.781 1 95.94 53 THR B CA 1
ATOM 1511 C C . THR B 1 53 ? -5.027 17.312 13.336 1 95.94 53 THR B C 1
ATOM 1513 O O . THR B 1 53 ? -5.336 18.5 13.211 1 95.94 53 THR B O 1
ATOM 1516 N N . ASN B 1 54 ? -3.99 16.922 13.906 1 95.56 54 ASN B N 1
ATOM 1517 C CA . ASN B 1 54 ? -3.014 17.891 14.391 1 95.56 54 ASN B CA 1
ATOM 1518 C C . ASN B 1 54 ? -2.453 18.734 13.258 1 95.56 54 ASN B C 1
ATOM 1520 O O . ASN B 1 54 ? -2.303 19.953 13.406 1 95.56 54 ASN B O 1
ATOM 1524 N N . TRP B 1 55 ? -2.139 18.141 12.172 1 96.31 55 TRP B N 1
ATOM 1525 C CA . TRP B 1 55 ? -1.622 18.859 11.016 1 96.31 55 TRP B CA 1
ATOM 1526 C C . TRP B 1 55 ? -2.66 19.844 10.477 1 96.31 55 TRP B C 1
ATOM 1528 O O . TRP B 1 55 ? -2.336 20.984 10.148 1 96.31 55 TRP B O 1
ATOM 1538 N N . GLN B 1 56 ? -3.891 19.359 10.383 1 95.94 56 GLN B N 1
ATOM 1539 C CA . GLN B 1 56 ? -4.973 20.203 9.906 1 95.94 56 GLN B CA 1
ATOM 1540 C C . GLN B 1 56 ? -5.113 21.453 10.789 1 95.94 56 GLN B C 1
ATOM 1542 O O . GLN B 1 56 ? -5.352 22.547 10.281 1 95.94 56 GLN B O 1
ATOM 1547 N N . SER B 1 57 ? -5.016 21.25 12.102 1 94 57 SER B N 1
ATOM 1548 C CA . SER B 1 57 ? -5.066 22.375 13.023 1 94 57 SER B CA 1
ATOM 1549 C C . SER B 1 57 ? -3.9 23.328 12.789 1 94 57 SER B C 1
ATOM 1551 O O . SER B 1 57 ? -4.086 24.547 12.758 1 94 57 SER B O 1
ATOM 1553 N N . TYR B 1 58 ? -2.779 22.766 12.633 1 94.12 58 TYR B N 1
ATOM 1554 C CA . TYR B 1 58 ? -1.564 23.531 12.406 1 94.12 58 TYR B CA 1
ATOM 1555 C C . TYR B 1 58 ? -1.693 24.406 11.164 1 94.12 58 TYR B C 1
ATOM 1557 O O . TYR B 1 58 ? -1.337 25.594 11.188 1 94.12 58 TYR B O 1
ATOM 1565 N N . VAL B 1 59 ? -2.273 23.859 10.125 1 94.31 59 VAL B N 1
ATOM 1566 C CA . VAL B 1 59 ? -2.312 24.594 8.859 1 94.31 59 VAL B CA 1
ATOM 1567 C C . VAL B 1 59 ? -3.602 25.406 8.773 1 94.31 59 VAL B C 1
ATOM 1569 O O . VAL B 1 59 ? -3.916 25.969 7.727 1 94.31 59 VAL B O 1
ATOM 1572 N N . GLY B 1 60 ? -4.492 25.328 9.727 1 90 60 GLY B N 1
ATOM 1573 C CA . GLY B 1 60 ? -5.613 26.25 9.852 1 90 60 GLY B CA 1
ATOM 1574 C C . GLY B 1 60 ? -6.895 25.703 9.242 1 90 60 GLY B C 1
ATOM 1575 O O . GLY B 1 60 ? -7.785 26.469 8.867 1 90 60 GLY B O 1
ATOM 1576 N N . LEU B 1 61 ? -6.973 24.453 9 1 90.31 61 LEU B N 1
ATOM 1577 C CA . LEU B 1 61 ? -8.156 23.875 8.398 1 90.31 61 LEU B CA 1
ATOM 1578 C C . LEU B 1 61 ? -9.227 23.594 9.453 1 90.31 61 LEU B C 1
ATOM 1580 O O . LEU B 1 61 ? -10.406 23.453 9.125 1 90.31 61 LEU B O 1
ATOM 1584 N N . LEU B 1 62 ? -8.852 23.281 10.531 1 81.44 62 LEU B N 1
ATOM 1585 C CA . LEU B 1 62 ? -9.812 23.031 11.602 1 81.44 62 LEU B CA 1
ATOM 1586 C C . LEU B 1 62 ? -9.969 24.266 12.484 1 81.44 62 LEU B C 1
ATOM 1588 O O . LEU B 1 62 ? -10.617 24.203 13.531 1 81.44 62 LEU B O 1
ATOM 1592 N N . SER B 1 63 ? -9.891 25.469 11.812 1 65 63 SER B N 1
ATOM 1593 C CA . SER B 1 63 ? -10.031 26.641 12.664 1 65 63 SER B CA 1
ATOM 1594 C C . SER B 1 63 ? -11.344 26.609 13.438 1 65 63 SER B C 1
ATOM 1596 O O . SER B 1 63 ? -12.398 26.328 12.875 1 65 63 SER B O 1
ATOM 1598 N N . TYR B 1 64 ? -11.406 26.141 14.609 1 53.47 64 TYR B N 1
ATOM 1599 C CA . TYR B 1 64 ? -12.523 26.297 15.531 1 53.47 64 TYR B CA 1
ATOM 1600 C C . TYR B 1 64 ? -13.266 27.594 15.273 1 53.47 64 TYR B C 1
ATOM 1602 O O . TYR B 1 64 ? -12.672 28.578 14.828 1 53.47 64 TYR B O 1
ATOM 1610 N N . GLY B 1 65 ? -14.414 27.547 14.766 1 47 65 GLY B N 1
ATOM 1611 C CA . GLY B 1 65 ? -15.273 28.703 14.664 1 47 65 GLY B CA 1
ATOM 1612 C C . GLY B 1 65 ? -14.797 29.891 15.492 1 47 65 GLY B C 1
ATOM 1613 O O . GLY B 1 65 ? -14.023 29.703 16.438 1 47 65 GLY B O 1
ATOM 1614 N N . GLU B 1 66 ? -14.695 31.109 14.797 1 44.44 66 GLU B N 1
ATOM 1615 C CA . GLU B 1 66 ? -14.695 32.438 15.398 1 44.44 66 GLU B CA 1
ATOM 1616 C C . GLU B 1 66 ? -15.492 32.438 16.703 1 44.44 66 GLU B C 1
ATOM 1618 O O . GLU B 1 66 ? -15.891 33.531 17.172 1 44.44 66 GLU B O 1
ATOM 1623 N N . ASN B 1 67 ? -16.406 31.5 16.984 1 44 67 ASN B N 1
ATOM 1624 C CA . ASN B 1 67 ? -17.172 32.031 18.094 1 44 67 ASN B CA 1
ATOM 1625 C C . ASN B 1 67 ? -16.281 32.719 19.125 1 44 67 ASN B C 1
ATOM 1627 O O . ASN B 1 67 ? -15.07 32.5 19.141 1 44 67 ASN B O 1
ATOM 1631 N N . ASP B 1 68 ? -16.953 33.156 20.406 1 41.38 68 ASP B N 1
ATOM 1632 C CA . ASP B 1 68 ? -16.922 34.312 21.312 1 41.38 68 ASP B CA 1
ATOM 1633 C C . ASP B 1 68 ? -15.562 34.438 22.016 1 41.38 68 ASP B C 1
ATOM 1635 O O . ASP B 1 68 ? -15.102 35.531 22.297 1 41.38 68 ASP B O 1
ATOM 1639 N N . THR B 1 69 ? -15.219 33.469 23.172 1 46.16 69 THR B N 1
ATOM 1640 C CA . THR B 1 69 ? -14.461 33.969 24.312 1 46.16 69 THR B CA 1
ATOM 1641 C C . THR B 1 69 ? -12.992 34.156 23.938 1 46.16 69 THR B C 1
ATOM 1643 O O . THR B 1 69 ? -12.469 33.469 23.062 1 46.16 69 THR B O 1
ATOM 1646 N N . ASP B 1 70 ? -12.242 35.312 24.312 1 46.03 70 ASP B N 1
ATOM 1647 C CA . ASP B 1 70 ? -10.938 35.938 24.406 1 46.03 70 ASP B CA 1
ATOM 1648 C C . ASP B 1 70 ? -9.82 34.906 24.5 1 46.03 70 ASP B C 1
ATOM 1650 O O . ASP B 1 70 ? -8.703 35.219 24.922 1 46.03 70 ASP B O 1
ATOM 1654 N N . ILE B 1 71 ? -10.164 33.625 24.703 1 48.06 71 ILE B N 1
ATOM 1655 C CA . ILE B 1 71 ? -8.969 32.844 25.016 1 48.06 71 ILE B CA 1
ATOM 1656 C C . ILE B 1 71 ? -8.141 32.625 23.75 1 48.06 71 ILE B C 1
ATOM 1658 O O . ILE B 1 71 ? -8.641 32.094 22.75 1 48.06 71 ILE B O 1
ATOM 1662 N N . PRO B 1 72 ? -7.125 33.312 23.547 1 49.75 72 PRO B N 1
ATOM 1663 C CA . PRO B 1 72 ? -6.137 33.156 22.469 1 49.75 72 PRO B CA 1
ATOM 1664 C C . PRO B 1 72 ? -5.922 31.703 22.078 1 49.75 72 PRO B C 1
ATOM 1666 O O . PRO B 1 72 ? -5.668 30.859 22.953 1 49.75 72 PRO B O 1
ATOM 1669 N N . LEU B 1 73 ? -6.703 31.141 21.266 1 49.97 73 LEU B N 1
ATOM 1670 C CA . LEU B 1 73 ? -6.406 29.797 20.75 1 49.97 73 LEU B CA 1
ATOM 1671 C C . LEU B 1 73 ? -4.906 29.625 20.531 1 49.97 73 LEU B C 1
ATOM 1673 O O . LEU B 1 73 ? -4.258 30.484 19.922 1 49.97 73 LEU B O 1
ATOM 1677 N N . GLN B 1 74 ? -4.172 29.219 21.406 1 55.19 74 GLN B N 1
ATOM 1678 C CA . GLN B 1 74 ? -2.766 28.906 21.156 1 55.19 74 GLN B CA 1
ATOM 1679 C C . GLN B 1 74 ? -2.562 28.344 19.75 1 55.19 74 GLN B C 1
ATOM 1681 O O . GLN B 1 74 ? -3.336 27.484 19.297 1 55.19 74 GLN B O 1
ATOM 1686 N N . PRO B 1 75 ? -1.955 29.141 18.859 1 59.94 75 PRO B N 1
ATOM 1687 C CA . PRO B 1 75 ? -1.627 28.641 17.516 1 59.94 75 PRO B CA 1
ATOM 1688 C C . PRO B 1 75 ? -1.237 27.156 17.516 1 59.94 75 PRO B C 1
ATOM 1690 O O . PRO B 1 75 ? -0.557 26.688 18.438 1 59.94 75 PRO B O 1
ATOM 1693 N N . ALA B 1 76 ? -2.045 26.359 16.875 1 76.12 76 ALA B N 1
ATOM 1694 C CA . ALA B 1 76 ? -1.721 24.938 16.797 1 76.12 76 ALA B CA 1
ATOM 1695 C C . ALA B 1 76 ? -0.254 24.719 16.438 1 76.12 76 ALA B C 1
ATOM 1697 O O . ALA B 1 76 ? 0.3 25.453 15.617 1 76.12 76 ALA B O 1
ATOM 1698 N N . SER B 1 77 ? 0.514 24.094 17.219 1 88.5 77 SER B N 1
ATOM 1699 C CA . SER B 1 77 ? 1.929 23.797 17.016 1 88.5 77 SER B CA 1
ATOM 1700 C C . SER B 1 77 ? 2.135 22.859 15.836 1 88.5 77 SER B C 1
ATOM 1702 O O . SER B 1 77 ? 1.253 22.062 15.508 1 88.5 77 SER B O 1
ATOM 1704 N N . ARG B 1 78 ? 3.238 23.047 15.141 1 93.44 78 ARG B N 1
ATOM 1705 C CA . ARG B 1 78 ? 3.629 22.156 14.047 1 93.44 78 ARG B CA 1
ATOM 1706 C C . ARG B 1 78 ? 3.766 20.719 14.531 1 93.44 78 ARG B C 1
ATOM 1708 O O . ARG B 1 78 ? 4.398 20.469 15.555 1 93.44 78 ARG B O 1
ATOM 1715 N N . PRO B 1 79 ? 3.172 19.797 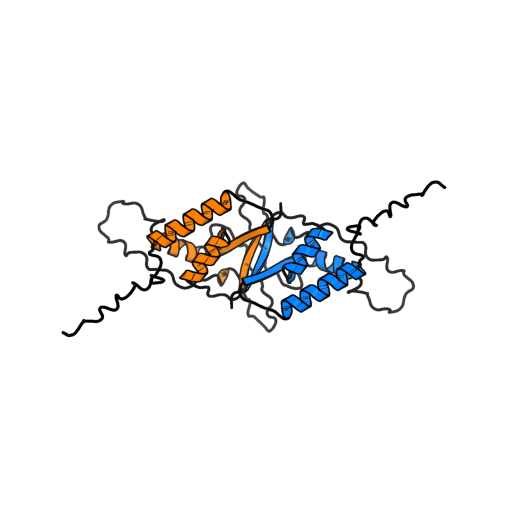13.781 1 94.94 79 PRO B N 1
ATOM 1716 C CA . PRO B 1 79 ? 3.258 18.391 14.203 1 94.94 79 PRO B CA 1
ATOM 1717 C C . PRO B 1 79 ? 4.676 17.844 14.102 1 94.94 79 PRO B C 1
ATOM 1719 O O . PRO B 1 79 ? 5.516 18.406 13.398 1 94.94 79 PRO B O 1
ATOM 1722 N N . GLY B 1 80 ? 4.949 16.719 14.898 1 96.31 80 GLY B N 1
ATOM 1723 C CA . GLY B 1 80 ? 6.176 15.961 14.734 1 96.31 80 GLY B CA 1
ATOM 1724 C C . GLY B 1 80 ? 6.133 14.992 13.57 1 96.31 80 GLY B C 1
ATOM 1725 O O . GLY B 1 80 ? 5.434 15.234 12.586 1 96.31 80 GLY B O 1
ATOM 1726 N N . GLU B 1 81 ? 6.922 13.945 13.656 1 96.81 81 GLU B N 1
ATOM 1727 C CA . GLU B 1 81 ? 6.941 12.914 12.617 1 96.81 81 GLU B CA 1
ATOM 1728 C C . GLU B 1 81 ? 5.586 12.234 12.484 1 96.81 81 GLU B C 1
ATOM 1730 O O . GLU B 1 81 ? 4.848 12.117 13.469 1 96.81 81 GLU B O 1
ATOM 1735 N N . ILE B 1 82 ? 5.301 11.836 11.328 1 96.75 82 ILE B N 1
ATOM 1736 C CA . ILE B 1 82 ? 4.086 11.047 11.141 1 96.75 82 ILE B CA 1
ATOM 1737 C C . ILE B 1 82 ? 4.145 9.797 12.016 1 96.75 82 ILE B C 1
ATOM 1739 O O . ILE B 1 82 ? 5.07 8.992 11.891 1 96.75 82 ILE B O 1
ATOM 1743 N N . ASP B 1 83 ? 3.133 9.633 12.867 1 93.62 83 ASP B N 1
ATOM 1744 C CA . ASP B 1 83 ? 3.133 8.523 13.82 1 93.62 83 ASP B CA 1
ATOM 1745 C C . ASP B 1 83 ? 2.043 7.508 13.484 1 93.62 83 ASP B C 1
ATOM 1747 O O . ASP B 1 83 ? 0.927 7.594 14 1 93.62 83 ASP B O 1
ATOM 1751 N N . ASN B 1 84 ? 2.439 6.516 12.703 1 90.94 84 ASN B N 1
ATOM 1752 C CA . ASN B 1 84 ? 1.501 5.48 12.281 1 90.94 84 ASN B CA 1
ATOM 1753 C C . ASN B 1 84 ? 1.644 4.215 13.125 1 90.94 84 ASN B C 1
ATOM 1755 O O . ASN B 1 84 ? 1.219 3.137 12.711 1 90.94 84 ASN B O 1
ATOM 1759 N N . ARG B 1 85 ? 2.189 4.219 14.234 1 85.94 85 ARG B N 1
ATOM 1760 C CA . ARG B 1 85 ? 2.484 3.035 15.031 1 85.94 85 ARG B CA 1
ATOM 1761 C C . ARG B 1 85 ? 1.207 2.283 15.391 1 85.94 85 ARG B C 1
ATOM 1763 O O . ARG B 1 85 ? 1.195 1.051 15.43 1 85.94 85 ARG B O 1
ATOM 1770 N N . LYS B 1 86 ? 0.154 3.021 15.609 1 82.88 86 LYS B N 1
ATOM 1771 C CA . LYS B 1 86 ? -1.1 2.387 16 1 82.88 86 LYS B CA 1
ATOM 1772 C C . LYS B 1 86 ? -1.729 1.637 14.836 1 82.88 86 LYS B C 1
ATOM 1774 O O . LYS B 1 86 ? -2.619 0.806 15.031 1 82.88 86 LYS B O 1
ATOM 1779 N N . LEU B 1 87 ? -1.28 1.938 13.664 1 85.12 87 LEU B N 1
ATOM 1780 C CA . LEU B 1 87 ? -1.867 1.338 12.477 1 85.12 87 LEU B CA 1
ATOM 1781 C C . LEU B 1 87 ? -1.108 0.078 12.07 1 85.12 87 LEU B C 1
ATOM 1783 O O . LEU B 1 87 ? -1.666 -0.805 11.414 1 85.12 87 LEU B O 1
ATOM 1787 N N . VAL B 1 88 ? 0.169 0.069 12.312 1 77.81 88 VAL B N 1
ATOM 1788 C CA . VAL B 1 88 ? 1.016 -1.015 11.828 1 77.81 88 VAL B CA 1
ATOM 1789 C C . VAL B 1 88 ? 1.341 -1.97 12.977 1 77.81 88 VAL B C 1
ATOM 1791 O O . VAL B 1 88 ? 2.051 -1.604 13.914 1 77.81 88 VAL B O 1
ATOM 1794 N N . LEU B 1 89 ? 0.532 -2.365 13.945 1 60.19 89 LEU B N 1
ATOM 1795 C CA . LEU B 1 89 ? 0.88 -3.131 15.141 1 60.19 89 LEU B CA 1
ATOM 1796 C C . LEU B 1 89 ? 2.068 -4.047 14.867 1 60.19 89 LEU B C 1
ATOM 1798 O O . LEU B 1 89 ? 1.988 -4.941 14.023 1 60.19 89 LEU B O 1
ATOM 1802 N N . GLU B 1 90 ? 3.18 -3.51 14.719 1 52.59 90 GLU B N 1
ATOM 1803 C CA . GLU B 1 90 ? 4.363 -4.363 14.758 1 52.59 90 GLU B CA 1
ATOM 1804 C C . GLU B 1 90 ? 4.375 -5.238 16.016 1 52.59 90 GLU B C 1
ATOM 1806 O O . GLU B 1 90 ? 4.344 -4.727 17.125 1 52.59 90 GLU B O 1
ATOM 1811 N N . GLU B 1 91 ? 3.365 -6.055 16.156 1 46.75 91 GLU B N 1
ATOM 1812 C CA . GLU B 1 91 ? 3.574 -6.832 17.375 1 46.75 91 GLU B CA 1
ATOM 1813 C C . GLU B 1 91 ? 5.023 -7.293 17.5 1 46.75 91 GLU B C 1
ATOM 1815 O O . GLU B 1 91 ? 5.551 -7.945 16.594 1 46.75 91 GLU B O 1
ATOM 1820 N N . THR B 1 92 ? 5.902 -6.43 17.797 1 43.31 92 THR B N 1
ATOM 1821 C CA . THR B 1 92 ? 7.18 -6.902 18.312 1 43.31 92 THR B CA 1
ATOM 1822 C C . THR B 1 92 ? 6.984 -8.102 19.234 1 43.31 92 THR B C 1
ATOM 1824 O O . THR B 1 92 ? 7.055 -7.961 20.469 1 43.31 92 THR B O 1
ATOM 1827 N N . SER B 1 93 ? 5.766 -8.578 19.391 1 42 93 SER B N 1
ATOM 1828 C CA . SER B 1 93 ? 6.012 -9.547 20.453 1 42 93 SER B CA 1
ATOM 1829 C C . SER B 1 93 ? 7.262 -10.375 20.172 1 42 93 SER B C 1
ATOM 1831 O O . SER B 1 93 ? 8.195 -9.891 19.516 1 42 93 SER B O 1
ATOM 1833 N N . SER B 1 94 ? 7.121 -11.805 20.469 1 38.53 94 SER B N 1
ATOM 1834 C CA . SER B 1 94 ? 8.078 -12.898 20.625 1 38.53 94 SER B CA 1
ATOM 1835 C C . SER B 1 94 ? 8.75 -13.242 19.312 1 38.53 94 SER B C 1
ATOM 1837 O O . SER B 1 94 ? 8.086 -13.656 18.359 1 38.53 94 SER B O 1
ATOM 1839 N N . GLY B 1 95 ? 9.867 -12.898 18.75 1 44.62 95 GLY B N 1
ATOM 1840 C CA . GLY B 1 95 ? 10.906 -13.227 17.797 1 44.62 95 GLY B CA 1
ATOM 1841 C C . GLY B 1 95 ? 10.477 -13.016 16.359 1 44.62 95 GLY B C 1
ATOM 1842 O O . GLY B 1 95 ? 11.289 -13.125 15.43 1 44.62 95 GLY B O 1
ATOM 1843 N N . SER B 1 96 ? 9.242 -13.383 15.883 1 46 96 SER B N 1
ATOM 1844 C CA . SER B 1 96 ? 8.93 -13.398 14.453 1 46 96 SER B CA 1
ATOM 1845 C C . SER B 1 96 ? 8.383 -12.055 13.992 1 46 96 SER B C 1
ATOM 1847 O O . SER B 1 96 ? 7.574 -11.43 14.68 1 46 96 SER B O 1
ATOM 1849 N N . GLU B 1 97 ? 9.062 -11.078 13.32 1 47.53 97 GLU B N 1
ATOM 1850 C CA . GLU B 1 97 ? 8.828 -9.828 12.602 1 47.53 97 GLU B CA 1
ATOM 1851 C C . GLU B 1 97 ? 7.477 -9.836 11.898 1 47.53 97 GLU B C 1
ATOM 1853 O O . GLU B 1 97 ? 7.297 -9.18 10.875 1 47.53 97 GLU B O 1
ATOM 1858 N N . ASP B 1 98 ? 6.582 -10.656 12.312 1 52.19 98 ASP B N 1
ATOM 1859 C CA . ASP B 1 98 ? 5.324 -10.789 11.586 1 52.19 98 ASP B CA 1
ATOM 1860 C C . ASP B 1 98 ? 4.41 -9.594 11.844 1 52.19 98 ASP B C 1
ATOM 1862 O O . ASP B 1 98 ? 4.238 -9.172 12.992 1 52.19 98 ASP B O 1
ATOM 1866 N N . THR B 1 99 ? 4.367 -8.648 10.891 1 55.75 99 THR B N 1
ATOM 1867 C CA . THR B 1 99 ? 3.463 -7.512 10.953 1 55.75 99 THR B CA 1
ATOM 1868 C C . THR B 1 99 ? 2.025 -7.973 11.172 1 55.75 99 THR B C 1
ATOM 1870 O O . THR B 1 99 ? 1.541 -8.867 10.477 1 55.75 99 THR B O 1
ATOM 1873 N N . GLU B 1 100 ? 1.584 -7.949 12.453 1 57.25 100 GLU B N 1
ATOM 1874 C CA . GLU B 1 100 ? 0.174 -8.195 12.742 1 57.25 100 GLU B CA 1
ATOM 1875 C C . GLU B 1 100 ? -0.665 -6.945 12.516 1 57.25 100 GLU B C 1
ATOM 1877 O O . GLU B 1 100 ? -0.277 -5.848 12.93 1 57.25 100 GLU B O 1
ATOM 1882 N N . LEU B 1 101 ? -1.494 -6.898 11.398 1 57.75 101 LEU B N 1
ATOM 1883 C CA . LEU B 1 101 ? -2.471 -5.824 11.234 1 57.75 101 LEU B CA 1
ATOM 1884 C C . LEU B 1 101 ? -3.658 -6.023 12.172 1 57.75 101 LEU B C 1
ATOM 1886 O O . LEU B 1 101 ? -4.316 -7.066 12.133 1 57.75 101 LEU B O 1
ATOM 1890 N N . GLN B 1 102 ? -3.479 -5.766 13.469 1 57.19 102 GLN B N 1
ATOM 1891 C CA . GLN B 1 102 ? -4.391 -6.078 14.562 1 57.19 102 GLN B CA 1
ATOM 1892 C C . GLN B 1 102 ? -5.832 -5.738 14.195 1 57.19 102 GLN B C 1
ATOM 1894 O O . GLN B 1 102 ? -6.695 -6.617 14.172 1 57.19 102 GLN B O 1
ATOM 1899 N N . ARG B 1 103 ? -6.359 -4.477 14.719 1 59.28 103 ARG B N 1
ATOM 1900 C CA . ARG B 1 103 ? -7.73 -4.094 15.039 1 59.28 103 ARG B CA 1
ATOM 1901 C C . ARG B 1 103 ? -8.461 -3.584 13.797 1 59.28 103 ARG B C 1
ATOM 1903 O O . ARG B 1 103 ? -7.84 -3.342 12.766 1 59.28 103 ARG B O 1
ATOM 1910 N N . THR B 1 104 ? -9.773 -3.629 13.828 1 69.88 104 THR B N 1
ATOM 1911 C CA . THR B 1 104 ? -10.656 -2.988 12.867 1 69.88 104 THR B CA 1
ATOM 1912 C C . THR B 1 104 ? -10.344 -1.498 12.75 1 69.88 104 THR B C 1
ATOM 1914 O O . THR B 1 104 ? -10.531 -0.746 13.711 1 69.88 104 THR B O 1
ATOM 1917 N N . LEU B 1 105 ? -9.492 -1.268 11.758 1 79.69 105 LEU B N 1
ATOM 1918 C CA . LEU B 1 105 ? -9.219 0.144 11.516 1 79.69 105 LEU B CA 1
ATOM 1919 C C . LEU B 1 105 ? -10.344 0.789 10.719 1 79.69 105 LEU B C 1
ATOM 1921 O O . LEU B 1 105 ? -10.812 0.222 9.727 1 79.69 105 LEU B O 1
ATOM 1925 N N . ARG B 1 106 ? -10.781 1.928 11.273 1 82.81 106 ARG B N 1
ATOM 1926 C CA . ARG B 1 106 ? -11.867 2.648 10.609 1 82.81 106 ARG B CA 1
ATOM 1927 C C . ARG B 1 106 ? -11.359 3.965 10.016 1 82.81 106 ARG B C 1
ATOM 1929 O O . ARG B 1 106 ? -10.742 4.766 10.719 1 82.81 106 ARG B O 1
ATOM 1936 N N . GLU B 1 107 ? -11.703 4.164 8.781 1 86.31 107 GLU B N 1
ATOM 1937 C CA . GLU B 1 107 ? -11.359 5.426 8.125 1 86.31 107 GLU B CA 1
ATOM 1938 C C . GLU B 1 107 ? -12.062 6.602 8.797 1 86.31 107 GLU B C 1
ATOM 1940 O O . GLU B 1 107 ? -13.25 6.52 9.125 1 86.31 107 GLU B O 1
ATOM 1945 N N . GLY B 1 108 ? -11.359 7.727 8.969 1 88.88 108 GLY B N 1
ATOM 1946 C CA . GLY B 1 108 ? -11.922 8.898 9.625 1 88.88 108 GLY B CA 1
ATOM 1947 C C . GLY B 1 108 ? -11.82 8.844 11.141 1 88.88 108 GLY B C 1
ATOM 1948 O O . GLY B 1 108 ? -11.938 9.867 11.812 1 88.88 108 GLY B O 1
ATOM 1949 N N . GLU B 1 109 ? -11.664 7.691 11.633 1 88.38 109 GLU B N 1
ATOM 1950 C CA . GLU B 1 109 ? -11.516 7.516 13.07 1 88.38 109 GLU B CA 1
ATOM 1951 C C . GLU B 1 109 ? -10.094 7.117 13.438 1 88.38 109 GLU B C 1
ATOM 1953 O O . GLU B 1 109 ? -9.438 7.797 14.227 1 88.38 109 GLU B O 1
ATOM 1958 N N . ASP B 1 110 ? -9.625 6.066 12.82 1 88.75 110 ASP B N 1
ATOM 1959 C CA . ASP B 1 110 ? -8.289 5.559 13.125 1 88.75 110 ASP B CA 1
ATOM 1960 C C . ASP B 1 110 ? -7.258 6.109 12.148 1 88.75 110 ASP B C 1
ATOM 1962 O O . ASP B 1 110 ? -6.102 6.32 12.516 1 88.75 110 ASP B O 1
ATOM 1966 N N . TYR B 1 111 ? -7.73 6.316 10.961 1 91.88 111 TYR B N 1
ATOM 1967 C CA . TYR B 1 111 ? -6.781 6.758 9.945 1 91.88 111 TYR B CA 1
ATOM 1968 C C . TYR B 1 111 ? -7.477 7.594 8.883 1 91.88 111 TYR B C 1
ATOM 1970 O O . TYR B 1 111 ? -8.711 7.637 8.82 1 91.88 111 TYR B O 1
ATOM 1978 N N . THR B 1 112 ? -6.688 8.312 8.039 1 94.62 112 THR B N 1
ATOM 1979 C CA . THR B 1 112 ? -7.105 8.977 6.809 1 94.62 112 THR B CA 1
ATOM 1980 C C . THR B 1 112 ? -6.281 8.484 5.621 1 94.62 112 THR B C 1
ATOM 1982 O O . THR B 1 112 ? -5.176 7.969 5.797 1 94.62 112 THR B O 1
ATOM 1985 N N . LEU B 1 113 ? -6.898 8.617 4.434 1 94.69 113 LEU B N 1
ATOM 1986 C CA . LEU B 1 113 ? -6.215 8.234 3.201 1 94.69 113 LEU B CA 1
ATOM 1987 C C . LEU B 1 113 ? -5.73 9.469 2.443 1 94.69 113 LEU B C 1
ATOM 1989 O O . LEU B 1 113 ? -6.5 10.406 2.215 1 94.69 113 LEU B O 1
ATOM 1993 N N . VAL B 1 114 ? -4.473 9.43 2.084 1 97.69 114 VAL B N 1
ATOM 1994 C CA . VAL B 1 114 ? -3.951 10.523 1.274 1 97.69 114 VAL B CA 1
ATOM 1995 C C . VAL B 1 114 ? -3.299 9.969 0.011 1 97.69 114 VAL B C 1
ATOM 1997 O O . VAL B 1 114 ? -2.752 8.859 0.021 1 97.69 114 VAL B O 1
ATOM 2000 N N . PRO B 1 115 ? -3.359 10.75 -1.069 1 97.88 115 PRO B N 1
ATOM 2001 C CA . PRO B 1 115 ? -2.689 10.305 -2.293 1 97.88 115 PRO B CA 1
ATOM 2002 C C . PRO B 1 115 ? -1.177 10.18 -2.125 1 97.88 115 PRO B C 1
ATOM 2004 O O . PRO B 1 115 ? -0.599 10.797 -1.224 1 97.88 115 PRO B O 1
ATOM 2007 N N . GLN B 1 116 ? -0.601 9.477 -3.002 1 96.94 116 GLN B N 1
ATOM 2008 C CA . GLN B 1 116 ? 0.83 9.195 -2.943 1 96.94 116 GLN B CA 1
ATOM 2009 C C . GLN B 1 116 ? 1.645 10.484 -2.959 1 96.94 116 GLN B C 1
ATOM 2011 O O . GLN B 1 116 ? 2.605 10.625 -2.201 1 96.94 116 GLN B O 1
ATOM 2016 N N . ASP B 1 117 ? 1.256 11.43 -3.789 1 97.69 117 ASP B N 1
ATOM 2017 C CA . ASP B 1 117 ? 2.023 12.672 -3.898 1 97.69 117 ASP B CA 1
ATOM 2018 C C . ASP B 1 117 ? 1.915 13.5 -2.623 1 97.69 117 ASP B C 1
ATOM 2020 O O . ASP B 1 117 ? 2.867 14.18 -2.236 1 97.69 117 ASP B O 1
ATOM 2024 N N . VAL B 1 118 ? 0.761 13.43 -1.998 1 97.94 118 VAL B N 1
ATOM 2025 C CA . VAL B 1 118 ? 0.606 14.102 -0.712 1 97.94 118 VAL B CA 1
ATOM 2026 C C . VAL B 1 118 ? 1.498 13.43 0.331 1 97.94 118 VAL B C 1
ATOM 2028 O O . VAL B 1 118 ? 2.191 14.109 1.093 1 97.94 118 VAL B O 1
ATOM 2031 N N . TRP B 1 119 ? 1.513 12.094 0.319 1 97.31 119 TRP B N 1
ATOM 2032 C CA . TRP B 1 119 ? 2.363 11.344 1.232 1 97.31 119 TRP B CA 1
ATOM 2033 C C . TRP B 1 119 ? 3.826 11.742 1.069 1 97.31 119 TRP B C 1
ATOM 2035 O O . TRP B 1 119 ? 4.527 11.969 2.057 1 97.31 119 TRP B O 1
ATOM 2045 N N . ARG B 1 120 ? 4.246 11.883 -0.154 1 96.12 120 ARG B N 1
ATOM 2046 C CA . ARG B 1 120 ? 5.641 12.219 -0.431 1 96.12 120 ARG B CA 1
ATOM 2047 C C . ARG B 1 120 ? 5.992 13.594 0.131 1 96.12 120 ARG B C 1
ATOM 2049 O O . ARG B 1 120 ? 7.059 13.773 0.725 1 96.12 120 ARG B O 1
ATOM 2056 N N . LYS B 1 121 ? 5.102 14.492 -0.008 1 96.75 121 LYS B N 1
ATOM 2057 C CA . LYS B 1 121 ? 5.332 15.828 0.537 1 96.75 121 LYS B CA 1
ATOM 2058 C C . LYS B 1 121 ? 5.398 15.797 2.061 1 96.75 121 LYS B C 1
ATOM 2060 O O . LYS B 1 121 ? 6.305 16.375 2.662 1 96.75 121 LYS B O 1
ATOM 2065 N N . LEU B 1 122 ? 4.434 15.117 2.648 1 96.56 122 LEU B N 1
ATOM 2066 C CA . LEU B 1 122 ? 4.391 15.039 4.105 1 96.56 122 LEU B CA 1
ATOM 2067 C C . LEU B 1 122 ? 5.629 14.344 4.652 1 96.56 122 LEU B C 1
ATOM 2069 O O . LEU B 1 122 ? 6.18 14.758 5.676 1 96.56 122 LEU B O 1
ATOM 2073 N N . TYR B 1 123 ? 6.02 13.383 3.965 1 94.81 123 TYR B N 1
ATOM 2074 C CA . TYR B 1 123 ? 7.234 12.68 4.375 1 94.81 123 TYR B CA 1
ATOM 2075 C C . TYR B 1 123 ? 8.445 13.602 4.293 1 94.81 123 TYR B C 1
ATOM 2077 O O . TYR B 1 123 ? 9.305 13.586 5.18 1 94.81 123 TYR B O 1
ATOM 2085 N N . ASP B 1 124 ? 8.531 14.367 3.254 1 94.5 124 ASP B N 1
ATOM 2086 C CA . ASP B 1 124 ? 9.633 15.312 3.082 1 94.5 124 ASP B CA 1
ATOM 2087 C C . ASP B 1 124 ? 9.648 16.344 4.203 1 94.5 124 ASP B C 1
ATOM 2089 O O . ASP B 1 124 ? 10.719 16.734 4.676 1 94.5 124 ASP B O 1
ATOM 2093 N N . TRP B 1 125 ? 8.445 16.734 4.598 1 94.88 125 TRP B N 1
ATOM 2094 C CA . TRP B 1 125 ? 8.328 17.797 5.594 1 94.88 125 TRP B CA 1
ATOM 2095 C C . TRP B 1 125 ? 8.516 17.25 7.004 1 94.88 125 TRP B C 1
ATOM 2097 O O . TRP B 1 125 ? 9.141 17.891 7.848 1 94.88 125 TRP B O 1
ATOM 2107 N N . TYR B 1 126 ? 7.988 16.016 7.25 1 95.25 126 TYR B N 1
ATOM 2108 C CA . TYR B 1 126 ? 7.824 15.609 8.641 1 95.25 126 TYR B CA 1
ATOM 2109 C C . TYR B 1 126 ? 8.5 14.273 8.906 1 95.25 126 TYR B C 1
ATOM 2111 O O . TYR B 1 126 ? 8.688 13.883 10.062 1 95.25 126 TYR B O 1
ATOM 2119 N N . ALA B 1 127 ? 8.859 13.516 7.867 1 95.38 127 ALA B N 1
ATOM 2120 C CA . ALA B 1 127 ? 9.344 12.148 8.031 1 95.38 127 ALA B CA 1
ATOM 2121 C C . ALA B 1 127 ? 8.281 11.266 8.68 1 95.38 127 ALA B C 1
ATOM 2123 O O . ALA B 1 127 ? 7.109 11.625 8.727 1 95.38 127 ALA B O 1
ATOM 2124 N N . VAL B 1 128 ? 8.617 10.031 8.883 1 94.56 128 VAL B N 1
ATOM 2125 C CA . VAL B 1 128 ? 7.664 9.078 9.453 1 94.56 128 VAL B CA 1
ATOM 2126 C C . VAL B 1 128 ? 8.352 8.242 10.531 1 94.56 128 VAL B C 1
ATOM 2128 O O . VAL B 1 128 ? 9.523 7.879 10.391 1 94.56 128 VAL B O 1
ATOM 2131 N N . ALA B 1 129 ? 7.613 7.934 11.547 1 93.31 129 ALA B N 1
ATOM 2132 C CA . ALA B 1 129 ? 8.172 7.262 12.719 1 93.31 129 ALA B CA 1
ATOM 2133 C C . ALA B 1 129 ? 8.266 5.754 12.492 1 93.31 129 ALA B C 1
ATOM 2135 O O . ALA B 1 129 ? 8.977 5.055 13.211 1 93.31 129 ALA B O 1
ATOM 2136 N N . THR B 1 130 ? 7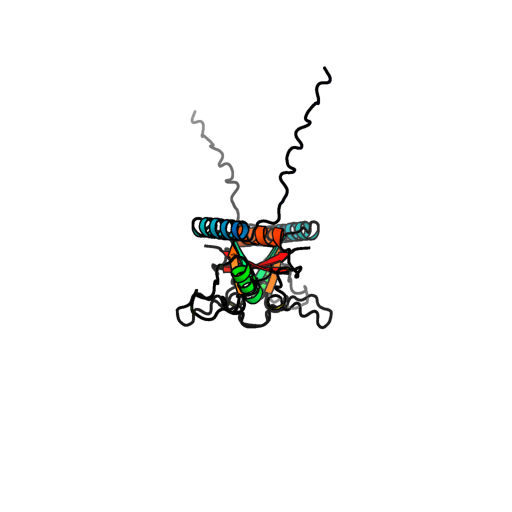.504 5.219 11.531 1 89.06 130 THR B N 1
ATOM 2137 C CA . THR B 1 130 ? 7.453 3.779 11.297 1 89.06 130 THR B CA 1
ATOM 2138 C C . THR B 1 130 ? 8.195 3.416 10.016 1 89.06 130 THR B C 1
ATOM 2140 O O . THR B 1 130 ? 8.141 4.152 9.031 1 89.06 130 THR B O 1
ATOM 2143 N N . ALA B 1 131 ? 8.883 2.299 9.977 1 87.56 131 ALA B N 1
ATOM 2144 C CA . ALA B 1 131 ? 9.586 1.811 8.789 1 87.56 131 ALA B CA 1
ATOM 2145 C C . ALA B 1 131 ? 8.602 1.312 7.738 1 87.56 131 ALA B C 1
ATOM 2147 O O . ALA B 1 131 ? 8.82 1.505 6.539 1 87.56 131 ALA B O 1
ATOM 2148 N N . ARG B 1 132 ? 7.562 0.697 8.266 1 87.69 132 ARG B N 1
ATOM 2149 C CA . ARG B 1 132 ? 6.535 0.182 7.371 1 87.69 132 ARG B CA 1
ATOM 2150 C C . ARG B 1 132 ? 5.25 0.993 7.484 1 87.69 132 ARG B C 1
ATOM 2152 O O . ARG B 1 132 ? 4.816 1.323 8.594 1 87.69 132 ARG B O 1
ATOM 2159 N N . ASN B 1 133 ? 4.711 1.324 6.383 1 91.06 133 ASN B N 1
ATOM 2160 C CA . ASN B 1 133 ? 3.465 2.078 6.336 1 91.06 133 ASN B CA 1
ATOM 2161 C C . ASN B 1 133 ? 2.447 1.422 5.406 1 91.06 133 ASN B C 1
ATOM 2163 O O . ASN B 1 133 ? 2.82 0.814 4.398 1 91.06 133 ASN B O 1
ATOM 2167 N N . ILE B 1 134 ? 1.231 1.517 5.773 1 90.38 134 ILE B N 1
ATOM 2168 C CA . ILE B 1 134 ? 0.173 0.835 5.035 1 90.38 134 ILE B CA 1
ATOM 2169 C C . ILE B 1 134 ? -0.32 1.728 3.898 1 90.38 134 ILE B C 1
ATOM 2171 O O . ILE B 1 134 ? -0.5 2.934 4.082 1 90.38 134 ILE B O 1
ATOM 2175 N N . CYS B 1 135 ? -0.568 1.123 2.744 1 93.62 135 CYS B N 1
ATOM 2176 C CA . CYS B 1 135 ? -1.191 1.793 1.609 1 93.62 135 CYS B CA 1
ATOM 2177 C C . CYS B 1 135 ? -2.207 0.883 0.929 1 93.62 135 CYS B C 1
ATOM 2179 O O . CYS B 1 135 ? -2.16 -0.338 1.092 1 93.62 135 CYS B O 1
ATOM 2181 N N . PHE B 1 136 ? -3.133 1.49 0.269 1 91.44 136 PHE B N 1
ATOM 2182 C CA . PHE B 1 136 ? -4.059 0.8 -0.621 1 91.44 136 PHE B CA 1
ATOM 2183 C C . PHE B 1 136 ? -3.736 1.105 -2.078 1 91.44 136 PHE B C 1
ATOM 2185 O O . PHE B 1 136 ? -3.434 2.248 -2.428 1 91.44 136 PHE B O 1
ATOM 2192 N N . SER B 1 137 ? -3.732 0.101 -2.838 1 93.56 137 SER B N 1
ATOM 2193 C CA . SER B 1 137 ? -3.611 0.252 -4.285 1 93.56 137 SER B CA 1
ATOM 2194 C C . SER B 1 137 ? -4.941 -0.013 -4.98 1 93.56 137 SER B C 1
ATOM 2196 O O . SER B 1 137 ? -5.645 -0.972 -4.648 1 93.56 137 SER B O 1
ATOM 2198 N N . LEU B 1 138 ? -5.266 0.813 -5.988 1 89.69 138 LEU B N 1
ATOM 2199 C CA . LEU B 1 138 ? -6.527 0.693 -6.715 1 89.69 138 LEU B CA 1
ATOM 2200 C C . LEU B 1 138 ? -6.332 -0.076 -8.016 1 89.69 138 LEU B C 1
ATOM 2202 O O . LEU B 1 138 ? -5.43 0.235 -8.797 1 89.69 138 LEU B O 1
ATOM 2206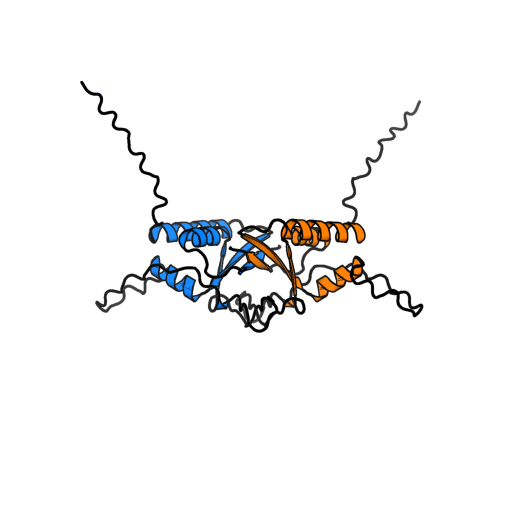 N N . PHE B 1 139 ? -7.109 -1.157 -8.148 1 85.81 139 PHE B N 1
ATOM 2207 C CA . PHE B 1 139 ? -7.141 -1.865 -9.422 1 85.81 139 PHE B CA 1
ATOM 2208 C C . PHE B 1 139 ? -8.562 -1.938 -9.969 1 85.81 139 PHE B C 1
ATOM 2210 O O . PHE B 1 139 ? -9.445 -2.514 -9.328 1 85.81 139 PHE B O 1
ATOM 2217 N N . LEU B 1 140 ? -8.797 -1.206 -10.969 1 74.75 140 LEU B N 1
ATOM 2218 C CA . LEU B 1 140 ? -10.117 -1.093 -11.578 1 74.75 140 LEU B CA 1
ATOM 2219 C C . LEU B 1 140 ? -10.281 -2.105 -12.703 1 74.75 140 LEU B C 1
ATOM 2221 O O . LEU B 1 140 ? -9.312 -2.455 -13.383 1 74.75 140 LEU B O 1
#

Solvent-accessible surface area (backbone atoms only — not comparable to full-atom values): 16106 Å² total; per-residue (Å²): 135,82,74,74,75,73,74,70,75,65,70,70,82,60,85,56,79,68,47,45,65,52,46,45,52,50,43,51,51,44,46,52,51,48,70,73,59,73,53,75,61,40,49,30,33,60,39,29,26,68,54,51,52,44,40,36,38,35,43,55,71,56,61,69,70,83,70,84,78,86,66,72,72,71,75,53,61,78,65,69,49,41,60,39,59,86,67,39,34,64,46,70,67,82,90,57,88,48,51,26,39,41,61,63,38,38,61,79,65,52,22,41,77,36,41,53,70,38,49,52,50,47,38,74,75,40,37,60,71,43,47,60,41,52,29,36,32,32,43,123,135,80,71,76,78,72,74,69,75,63,74,67,83,58,84,56,79,69,46,46,66,54,46,45,51,49,44,50,51,44,45,51,52,48,70,73,59,73,55,74,61,42,48,30,33,60,37,28,27,68,53,50,51,42,41,34,38,36,42,55,71,55,61,66,72,83,71,86,77,86,66,75,72,70,75,52,60,79,65,69,50,41,61,40,57,87,66,44,33,59,46,71,60,87,88,58,87,45,54,27,39,41,63,68,37,38,60,80,66,50,22,41,78,37,42,51,70,35,47,51,50,47,38,73,74,39,37,63,72,42,48,61,41,52,29,36,32,33,44,123

Radius of gyration: 25.71 Å; Cα contacts (8 Å, |Δi|>4): 399; chains: 2; bounding box: 64×96×86 Å

Sequence (280 aa):
MTIPSAEGFLPAASCLPCTAEEERAAVDALTREADANVKDGDLRYLISQSWWTNWQSYVGLLSYGENDTDIPLQPASRPGEIDNRKLVLEETSSGSEDTELQRTLREGEDYTLVPQDVWRKLYDWYAVATARNICFSLFLMTIPSAEGFLPAASCLPCTAEEERAAVDALTREADANVKDGDLRYLISQSWWTNWQSYVGLLSYGENDTDIPLQPASRPGEIDNRKLVLEETSSGSEDTELQRTLREGEDYTLVPQDVWRKLYDWYAVATARNICFSLFL

Secondary structure (DSSP, 8-state):
-------------------HHHHHHHHHHHHHHHHHT--TT-EEEEEEHHHHHHHHHHTTSS---S-S--------PPP-SB--HHHH-----SS----EE-S-EEBTTTEEEEEHHHHHHHHHHH-BS-SEEEEEEE--/-------------------HHHHHHHHHHHHHHHHHT--TT-EEEEEEHHHHHHHHHHTTSS-----S--------PPP-SB--TTTS-B---SS---BEE-S-EEBTTTEEEEEHHHHHHHHHHH-BS-SEEEEEEE--